Protein AF-A0AAX3NK84-F1 (afdb_monomer)

Sequence (265 aa):
MATKFINLNNLATFLAKLKTLFVAKELKTGSPNTYKVLSDNNLTDELVTKIQNAGDSTFSGAYADLTGKPSIGGKEIASGNQTAASLGLATPADVTTAANDARAGAINDVKNLGYQTAANVNTIVTGKGYQTAAQVDTIVTGKGYQTAANVDAKVNAAKTELQNSLGSAFRAKGSTAFASLPAPASATKGDVWNITDQFTTDDQFVDGSGKTLPAGTNVVAVAVTTGDTTVMKWDALTGMIDLSGYMRKTDLTPASDAEIDALFA

Foldseek 3Di:
DDDPPDDPVVVVVVVVVVVVVDDDFDADVPDPDHGDDPPPPPPPPVVVVVVVVVDDDPPPVDQVPDPDADAAPPQGPDPDDDACVSRVHQHPVNVVVVVVVVVVVVVVVVVVVVDDDPVRVVCVCVVVPPDDPVRVVCVCVVVVPDDPVRVVVVVVVVVVVVVCVVCQAADEPEEDAPVPDDQLQPDDFRYKYQHQAWDFDDCLAPVHTGHTDGHRWMWGWHWDDDPNDTDTGIYTPDDDDPCVVPDDPVRDDDDDPVNVVVVVD

Structure (mmCIF, N/CA/C/O backbone):
data_AF-A0AAX3NK84-F1
#
_entry.id   AF-A0AAX3NK84-F1
#
loop_
_atom_site.group_PDB
_atom_site.id
_atom_site.type_symbol
_atom_site.label_atom_id
_atom_site.label_alt_id
_atom_site.label_comp_id
_atom_site.label_asym_id
_atom_site.label_entity_id
_atom_site.label_seq_id
_atom_site.pdbx_PDB_ins_code
_atom_site.Cartn_x
_atom_site.Cartn_y
_atom_site.Cartn_z
_atom_site.occupancy
_atom_site.B_iso_or_equiv
_atom_site.auth_seq_id
_atom_site.auth_comp_id
_atom_site.auth_asym_id
_atom_site.auth_atom_id
_atom_site.pdbx_PDB_model_num
ATOM 1 N N . MET A 1 1 ? -121.097 5.672 132.372 1.00 46.81 1 MET A N 1
ATOM 2 C CA . MET A 1 1 ? -119.737 5.130 132.156 1.00 46.81 1 MET A CA 1
ATOM 3 C C . MET A 1 1 ? -119.526 4.970 130.661 1.00 46.81 1 MET A C 1
ATOM 5 O O . MET A 1 1 ? -120.277 4.225 130.050 1.00 46.81 1 MET A O 1
ATOM 9 N N . ALA A 1 2 ? -118.584 5.703 130.065 1.00 49.81 2 ALA A N 1
ATOM 10 C CA . ALA A 1 2 ? -118.227 5.542 128.655 1.00 49.81 2 ALA A CA 1
ATOM 11 C C . ALA A 1 2 ? -117.140 4.465 128.529 1.00 49.81 2 ALA A C 1
ATOM 13 O O . ALA A 1 2 ? -116.070 4.594 129.127 1.00 49.81 2 ALA A O 1
ATOM 14 N N . THR A 1 3 ? -117.410 3.406 127.771 1.00 55.53 3 THR A N 1
ATOM 15 C CA . THR A 1 3 ? -116.422 2.379 127.423 1.00 55.53 3 THR A CA 1
ATOM 16 C C . THR A 1 3 ? -115.341 3.033 126.557 1.00 55.53 3 THR A C 1
ATOM 18 O O . THR A 1 3 ? -115.615 3.473 125.443 1.00 55.53 3 THR A O 1
ATOM 21 N N . LYS A 1 4 ? -114.112 3.175 127.069 1.00 60.50 4 LYS A N 1
ATOM 22 C CA . LYS A 1 4 ? -112.997 3.758 126.303 1.00 60.50 4 LYS A CA 1
ATOM 23 C C . LYS A 1 4 ? -112.590 2.798 125.176 1.00 60.50 4 LYS A C 1
ATOM 25 O O . LYS A 1 4 ? -112.066 1.723 125.441 1.00 60.50 4 LYS A O 1
ATOM 30 N N . PHE A 1 5 ? -112.790 3.216 123.925 1.00 60.97 5 PHE A N 1
ATOM 31 C CA . PHE A 1 5 ? -112.463 2.455 122.706 1.00 60.97 5 PHE A CA 1
ATOM 32 C C . PHE A 1 5 ? -110.956 2.250 122.456 1.00 60.97 5 PHE A C 1
ATOM 34 O O . PHE A 1 5 ? -110.571 1.469 121.584 1.00 60.97 5 PHE A O 1
ATOM 41 N N . ILE A 1 6 ? -110.092 2.916 123.228 1.00 69.44 6 ILE A N 1
ATOM 42 C CA . ILE A 1 6 ? -108.638 2.785 123.127 1.00 69.44 6 ILE A CA 1
ATOM 43 C C . ILE A 1 6 ? -108.132 2.030 124.354 1.00 69.44 6 ILE A C 1
ATOM 45 O O . ILE A 1 6 ? -108.040 2.582 125.450 1.00 69.44 6 ILE A O 1
ATOM 49 N N . ASN A 1 7 ? -107.801 0.757 124.146 1.00 78.31 7 ASN A N 1
ATOM 50 C CA . ASN A 1 7 ? -106.995 -0.043 125.058 1.00 78.31 7 ASN A CA 1
ATOM 51 C C . ASN A 1 7 ? -105.666 -0.407 124.369 1.00 78.31 7 ASN A C 1
ATOM 53 O O . ASN A 1 7 ? -105.526 -0.279 123.149 1.00 78.31 7 ASN A O 1
ATOM 57 N N . LEU A 1 8 ? -104.681 -0.839 125.158 1.00 80.12 8 LEU A N 1
ATOM 58 C CA . LEU A 1 8 ? -103.322 -1.103 124.678 1.00 80.12 8 LEU A CA 1
ATOM 59 C C . LEU A 1 8 ? -103.284 -2.159 123.555 1.00 80.12 8 LEU A C 1
ATOM 61 O O . LEU A 1 8 ? -102.523 -2.016 122.598 1.00 80.12 8 LEU A O 1
ATOM 65 N N . ASN A 1 9 ? -104.161 -3.164 123.626 1.00 79.75 9 ASN A N 1
ATOM 66 C CA . ASN A 1 9 ? -104.241 -4.234 122.629 1.00 79.75 9 ASN A CA 1
ATOM 67 C C . ASN A 1 9 ? -104.719 -3.719 121.263 1.00 79.75 9 ASN A C 1
ATOM 69 O O . ASN A 1 9 ? -104.167 -4.092 120.223 1.00 79.75 9 ASN A O 1
ATOM 73 N N . ASN A 1 10 ? -105.700 -2.814 121.252 1.00 81.19 10 ASN A N 1
ATOM 74 C CA . ASN A 1 10 ? -106.217 -2.229 120.016 1.00 81.19 10 ASN A CA 1
ATOM 75 C C . ASN A 1 10 ? -105.166 -1.329 119.342 1.00 81.19 10 ASN A C 1
ATOM 77 O O . ASN A 1 10 ? -105.023 -1.357 118.119 1.00 81.19 10 ASN A O 1
ATOM 81 N N . LEU A 1 11 ? -104.382 -0.584 120.132 1.00 84.56 11 LEU A N 1
ATOM 82 C CA . LEU A 1 11 ? -103.299 0.262 119.619 1.00 84.56 11 LEU A CA 1
ATOM 83 C C . LEU A 1 11 ? -102.146 -0.566 119.030 1.00 84.56 11 LEU A C 1
ATOM 85 O O . LEU A 1 11 ? -101.652 -0.248 117.947 1.00 84.56 11 LEU A O 1
ATOM 89 N N . ALA A 1 12 ? -101.754 -1.657 119.695 1.00 84.94 12 ALA A N 1
ATOM 90 C CA . ALA A 1 12 ? -100.732 -2.572 119.185 1.00 84.94 12 ALA A CA 1
ATOM 91 C C . ALA A 1 12 ? -101.145 -3.195 117.839 1.00 84.94 12 ALA A C 1
ATOM 93 O O . A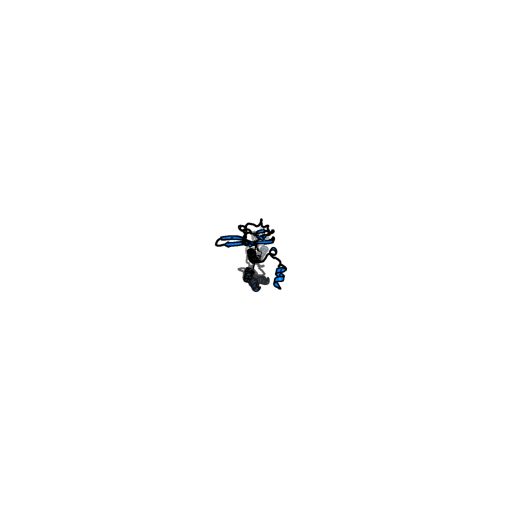LA A 1 12 ? -100.345 -3.262 116.904 1.00 84.94 12 ALA A O 1
ATOM 94 N N . THR A 1 13 ? -102.420 -3.574 117.714 1.00 84.50 13 THR A N 1
ATOM 95 C CA . THR A 1 13 ? -102.974 -4.144 116.477 1.00 84.50 13 THR A CA 1
ATOM 96 C C . THR A 1 13 ? -102.978 -3.128 115.332 1.00 84.50 13 THR A C 1
ATOM 98 O O . THR A 1 13 ? -102.607 -3.464 114.205 1.00 84.50 13 THR A O 1
ATOM 101 N N . PHE A 1 14 ? -103.351 -1.873 115.604 1.00 86.38 14 PHE A N 1
ATOM 102 C CA . PHE A 1 14 ? -103.290 -0.799 114.609 1.00 86.38 14 PHE A CA 1
ATOM 103 C C . PHE A 1 14 ? -101.855 -0.557 114.127 1.00 86.38 14 PHE A C 1
ATOM 105 O O . PHE A 1 14 ? -101.612 -0.496 112.923 1.00 86.38 14 PHE A O 1
ATOM 112 N N . LEU A 1 15 ? -100.890 -0.497 115.050 1.00 86.56 15 LEU A N 1
ATOM 113 C CA . LEU A 1 15 ? -99.487 -0.270 114.711 1.00 86.56 15 LEU A CA 1
ATOM 114 C C . LEU A 1 15 ? -98.894 -1.423 113.884 1.00 86.56 15 LEU A C 1
ATOM 116 O O . LEU A 1 15 ? -98.093 -1.183 112.982 1.00 86.56 15 LEU A O 1
ATOM 120 N N . ALA A 1 16 ? -99.312 -2.665 114.146 1.00 85.31 16 ALA A N 1
ATOM 121 C CA . ALA A 1 16 ? -98.923 -3.821 113.342 1.00 85.31 16 ALA A CA 1
ATOM 122 C C . ALA A 1 16 ? -99.452 -3.722 111.900 1.00 85.31 16 ALA A C 1
ATOM 124 O O . ALA A 1 16 ? -98.676 -3.887 110.961 1.00 85.31 16 ALA A O 1
ATOM 125 N N . LYS A 1 17 ? -100.733 -3.369 111.711 1.00 86.19 17 LYS A N 1
ATOM 126 C CA . LYS A 1 17 ? -101.319 -3.164 110.371 1.00 86.19 17 LYS A CA 1
ATOM 127 C C . LYS A 1 17 ? -100.718 -1.968 109.635 1.00 86.19 17 LYS A C 1
ATOM 129 O O . LYS A 1 17 ? -100.551 -2.011 108.422 1.00 86.19 17 LYS A O 1
ATOM 134 N N . LEU A 1 18 ? -100.368 -0.901 110.351 1.00 85.00 18 LEU A N 1
ATOM 135 C CA . LEU A 1 18 ? -99.706 0.246 109.739 1.00 85.00 18 LEU A CA 1
ATOM 136 C C . LEU A 1 18 ? -98.316 -0.141 109.217 1.00 85.00 18 LEU A C 1
ATOM 138 O O . LEU A 1 18 ? -97.957 0.243 108.110 1.00 85.00 18 LEU A O 1
ATOM 142 N N . LYS A 1 19 ? -97.560 -0.960 109.961 1.00 82.69 19 LYS A N 1
ATOM 143 C CA . LYS A 1 19 ? -96.247 -1.456 109.516 1.00 82.69 19 LYS A CA 1
ATOM 144 C C . LYS A 1 19 ? -96.325 -2.305 108.249 1.00 82.69 19 LYS A C 1
ATOM 146 O O . LYS A 1 19 ? -95.406 -2.230 107.446 1.00 82.69 19 LYS A O 1
ATOM 151 N N . THR A 1 20 ? -97.403 -3.062 108.033 1.00 81.81 20 THR A N 1
ATOM 152 C CA . THR A 1 20 ? -97.555 -3.863 106.804 1.00 81.81 20 THR A CA 1
ATOM 153 C C . THR A 1 20 ? -97.845 -3.023 105.560 1.00 81.81 20 THR A C 1
ATOM 155 O O . THR A 1 20 ? -97.699 -3.527 104.454 1.00 81.81 20 THR A O 1
ATOM 158 N N . LEU A 1 21 ? -98.261 -1.759 105.719 1.00 82.12 21 LEU A N 1
ATOM 159 C CA . LEU A 1 21 ? -98.511 -0.844 104.598 1.00 82.12 21 LEU A CA 1
ATOM 160 C C . LEU A 1 21 ? -97.231 -0.171 104.071 1.00 82.12 21 LEU A C 1
ATOM 162 O O . LEU A 1 21 ? -97.275 0.451 103.013 1.00 82.12 21 LEU A O 1
ATOM 166 N N . PHE A 1 22 ? -96.100 -0.291 104.776 1.00 78.69 22 PHE A N 1
ATOM 167 C CA . PHE A 1 22 ? -94.814 0.259 104.346 1.00 78.69 22 PHE A CA 1
ATOM 168 C C . PHE A 1 22 ? -93.851 -0.864 103.954 1.00 78.69 22 PHE A C 1
ATOM 170 O O . PHE A 1 22 ? -93.630 -1.804 104.715 1.00 78.69 22 PHE A O 1
ATOM 177 N N . VAL A 1 23 ? -93.241 -0.748 102.773 1.00 70.88 23 VAL A N 1
ATOM 178 C CA . VAL A 1 23 ? -92.171 -1.656 102.339 1.00 70.88 23 VAL A CA 1
ATOM 179 C C . VAL A 1 23 ? -90.895 -1.316 103.112 1.00 70.88 23 VAL A C 1
ATOM 181 O O . VAL A 1 23 ? -90.570 -0.141 103.305 1.00 70.88 23 VAL A O 1
ATOM 184 N N . ALA A 1 24 ? -90.174 -2.337 103.578 1.00 70.19 24 ALA A N 1
ATOM 185 C CA . ALA A 1 24 ? -88.890 -2.145 104.243 1.00 70.19 24 ALA A CA 1
ATOM 186 C C . ALA A 1 24 ? -87.899 -1.453 103.291 1.00 70.19 24 ALA A C 1
ATOM 188 O O . ALA A 1 24 ? -87.804 -1.813 102.119 1.00 70.19 24 ALA A O 1
ATOM 189 N N . LYS A 1 25 ? -87.156 -0.454 103.784 1.00 72.25 25 LYS A N 1
ATOM 190 C CA . LYS A 1 25 ? -86.099 0.183 102.989 1.00 72.25 25 LYS A CA 1
ATOM 191 C C . LYS A 1 25 ? -84.988 -0.829 102.717 1.00 72.25 25 LYS A C 1
ATOM 193 O O . LYS A 1 25 ? -84.486 -1.459 103.645 1.00 72.25 25 LYS A O 1
ATOM 198 N N . GLU A 1 26 ? -84.572 -0.937 101.462 1.00 74.12 26 GLU A N 1
ATOM 199 C CA . GLU A 1 26 ? -83.425 -1.757 101.080 1.00 74.12 26 GLU A CA 1
ATOM 200 C C . GLU A 1 26 ? -82.106 -1.020 101.336 1.00 74.12 26 GLU A C 1
ATOM 202 O O . GLU A 1 26 ? -81.992 0.191 101.112 1.00 74.12 26 GLU A O 1
ATOM 207 N N . LEU A 1 27 ? -81.093 -1.757 101.791 1.00 75.12 27 LEU A N 1
ATOM 208 C CA . LEU A 1 27 ? -79.727 -1.254 101.924 1.00 75.12 27 LEU A CA 1
ATOM 209 C C . LEU A 1 27 ? -79.068 -1.091 100.545 1.00 75.12 27 LEU A C 1
ATOM 211 O O . LEU A 1 27 ? -79.371 -1.822 99.600 1.00 75.12 27 LEU A O 1
ATOM 215 N N . LYS A 1 28 ? -78.145 -0.135 100.429 1.00 71.75 28 LYS A N 1
ATOM 216 C CA . LYS A 1 28 ? -77.264 0.021 99.267 1.00 71.75 28 LYS A CA 1
ATOM 217 C C . LYS A 1 28 ? -76.382 -1.223 99.126 1.00 71.75 28 LYS A C 1
ATOM 219 O O . LYS A 1 28 ? -75.845 -1.705 100.122 1.00 71.75 28 LYS A O 1
ATOM 224 N N . THR A 1 29 ? -76.206 -1.726 97.903 1.00 68.81 29 THR A N 1
ATOM 225 C CA . THR A 1 29 ? -75.362 -2.900 97.626 1.00 68.81 29 THR A CA 1
ATOM 226 C C . THR A 1 29 ? -73.956 -2.691 98.204 1.00 68.81 29 THR A C 1
ATOM 228 O O . THR A 1 29 ? -73.311 -1.685 97.914 1.00 68.81 29 THR A O 1
ATOM 231 N N . GLY A 1 30 ? -73.508 -3.612 99.064 1.00 69.62 30 GLY A N 1
ATOM 232 C CA . GLY A 1 30 ? -72.217 -3.534 99.763 1.00 69.62 30 GLY A CA 1
ATOM 233 C C . GLY A 1 30 ? -72.198 -2.686 101.046 1.00 69.62 30 GLY A C 1
ATOM 234 O O . GLY A 1 30 ? -71.149 -2.583 101.675 1.00 69.62 30 GLY A O 1
ATOM 235 N N . SER A 1 31 ? -73.325 -2.097 101.467 1.00 70.88 31 SER A N 1
ATOM 236 C CA . SER A 1 31 ? -73.423 -1.331 102.716 1.00 70.88 31 SER A CA 1
ATOM 237 C C . SER A 1 31 ? -74.228 -2.079 103.786 1.00 70.88 31 SER A C 1
ATOM 239 O O . SER A 1 31 ? -75.339 -2.530 103.511 1.00 70.88 31 SER A O 1
ATOM 241 N N . PRO A 1 32 ? -73.728 -2.159 105.032 1.00 74.31 32 PRO A N 1
ATOM 242 C CA . PRO A 1 32 ? -74.459 -2.766 106.141 1.00 74.31 32 PRO A CA 1
ATOM 243 C C . PRO A 1 32 ? -75.438 -1.801 106.834 1.00 74.31 32 PRO A C 1
ATOM 245 O O . PRO A 1 32 ? -76.204 -2.230 107.692 1.00 74.31 32 PRO A O 1
ATOM 248 N N . ASN A 1 33 ? -75.401 -0.498 106.524 1.00 77.19 33 ASN A N 1
ATOM 249 C CA . ASN A 1 33 ? -76.106 0.522 107.315 1.00 77.19 33 ASN A CA 1
ATOM 250 C C . ASN A 1 33 ? -76.652 1.727 106.527 1.00 77.19 33 ASN A C 1
ATOM 252 O O . ASN A 1 33 ? -77.269 2.605 107.126 1.00 77.19 33 ASN A O 1
ATOM 256 N N . THR A 1 34 ? -76.459 1.792 105.207 1.00 77.62 34 THR A N 1
ATOM 257 C CA . THR A 1 34 ? -76.935 2.910 104.374 1.00 77.62 34 THR A CA 1
ATOM 258 C C . THR A 1 34 ? -78.053 2.445 103.441 1.00 77.62 34 THR A C 1
ATOM 260 O O . THR A 1 34 ? -77.869 1.484 102.701 1.00 77.62 34 THR A O 1
ATOM 263 N N . TYR A 1 35 ? -79.208 3.118 103.460 1.00 76.12 35 TYR A N 1
ATOM 264 C CA . TYR A 1 35 ? -80.361 2.791 102.604 1.00 76.12 35 TYR A CA 1
ATOM 265 C C . TYR A 1 35 ? -80.248 3.409 101.206 1.00 76.12 35 TYR A C 1
ATOM 267 O O . TYR A 1 35 ? -79.699 4.501 101.066 1.00 76.12 35 TYR A O 1
ATOM 275 N N . LYS A 1 36 ? -80.817 2.740 100.194 1.00 72.69 36 LYS A N 1
ATOM 276 C CA . LYS A 1 36 ? -80.923 3.270 98.824 1.00 72.69 36 LYS A CA 1
ATOM 277 C C . LYS A 1 36 ? -81.753 4.564 98.806 1.00 72.69 36 LYS A C 1
ATOM 279 O O . LYS A 1 36 ? -82.808 4.628 99.446 1.00 72.69 36 LYS A O 1
ATOM 284 N N . VAL A 1 37 ? -81.309 5.576 98.061 1.00 71.44 37 VAL A N 1
ATOM 285 C CA . VAL A 1 37 ? -82.091 6.793 97.763 1.00 71.44 37 VAL A CA 1
ATOM 286 C C . VAL A 1 37 ? -82.533 6.817 96.296 1.00 71.44 37 VAL A C 1
ATOM 288 O O . VAL A 1 37 ? -81.929 6.163 95.452 1.00 71.44 37 VAL A O 1
ATOM 291 N N . LEU A 1 38 ? -83.586 7.582 95.971 1.00 63.41 38 LEU A N 1
ATOM 292 C CA . LEU A 1 38 ? -84.181 7.657 94.619 1.00 63.41 38 LEU A CA 1
ATOM 293 C C . LEU A 1 38 ? -83.201 8.107 93.513 1.00 63.41 38 LEU A C 1
ATOM 295 O O . LEU A 1 38 ? -83.506 7.951 92.337 1.00 63.41 38 LEU A O 1
ATOM 299 N N . SER A 1 39 ? -82.046 8.670 93.880 1.00 61.78 39 SER A N 1
ATOM 300 C CA . SER A 1 39 ? -81.006 9.171 92.974 1.00 61.78 39 SER A CA 1
ATOM 301 C C . SER A 1 39 ? -79.759 8.286 92.896 1.00 61.78 39 SER A C 1
ATOM 303 O O . SER A 1 39 ? -78.781 8.684 92.263 1.00 61.78 39 SER A O 1
ATOM 305 N N . ASP A 1 40 ? -79.746 7.118 93.542 1.00 57.88 40 ASP A N 1
ATOM 306 C CA . ASP A 1 40 ? -78.660 6.159 93.358 1.00 57.88 40 ASP A CA 1
ATOM 307 C C . ASP A 1 40 ? -78.822 5.513 91.970 1.00 57.88 40 ASP A C 1
ATOM 309 O O . ASP A 1 40 ? -79.328 4.399 91.849 1.00 57.88 40 ASP A O 1
ATOM 313 N N . ASN A 1 41 ? -78.391 6.216 90.911 1.00 57.09 41 ASN A N 1
ATOM 314 C CA . ASN A 1 41 ? -78.130 5.668 89.571 1.00 57.09 41 ASN A CA 1
ATOM 315 C C . ASN A 1 41 ? -76.946 4.688 89.642 1.00 57.09 41 ASN A C 1
ATOM 317 O O . ASN A 1 41 ? -75.913 4.857 88.993 1.00 57.09 41 ASN A O 1
ATOM 321 N N . ASN A 1 42 ? -77.070 3.681 90.499 1.00 65.62 42 ASN A N 1
ATOM 322 C CA . ASN A 1 42 ? -76.128 2.594 90.573 1.00 65.62 42 ASN A CA 1
ATOM 323 C C . ASN A 1 42 ? -76.329 1.777 89.299 1.00 65.62 42 ASN A C 1
ATOM 325 O O . ASN A 1 42 ? -77.453 1.374 88.991 1.00 65.62 42 ASN A O 1
ATOM 329 N N . LEU A 1 43 ? -75.252 1.572 88.542 1.00 71.25 43 LEU A N 1
ATOM 330 C CA . LEU A 1 43 ? -75.255 0.626 87.433 1.00 71.25 43 LEU A CA 1
ATOM 331 C C . LEU A 1 43 ? -75.888 -0.681 87.932 1.00 71.25 43 LEU A C 1
ATOM 333 O O . LEU A 1 43 ? -75.578 -1.131 89.036 1.00 71.25 43 LEU A O 1
ATOM 337 N N . THR A 1 44 ? -76.807 -1.259 87.154 1.00 73.31 44 THR A N 1
ATOM 338 C CA . THR A 1 44 ? -77.401 -2.561 87.491 1.00 73.31 44 THR A CA 1
ATOM 339 C C . THR A 1 44 ? -76.282 -3.562 87.756 1.00 73.31 44 THR A C 1
ATOM 341 O O . THR A 1 44 ? -75.262 -3.492 87.065 1.00 73.31 44 THR A O 1
ATOM 344 N N . ASP A 1 45 ? -76.487 -4.520 88.657 1.00 73.69 45 ASP A N 1
ATOM 345 C CA . ASP A 1 45 ? -75.466 -5.524 88.988 1.00 73.69 45 ASP A CA 1
ATOM 346 C C . ASP A 1 45 ? -74.885 -6.191 87.726 1.00 73.69 45 ASP A C 1
ATOM 348 O O . ASP A 1 45 ? -73.679 -6.377 87.622 1.00 73.69 45 ASP A O 1
ATOM 352 N N . GLU A 1 46 ? -75.706 -6.411 86.694 1.00 74.69 46 GLU A N 1
ATOM 353 C CA . GLU A 1 46 ? -75.275 -6.971 85.408 1.00 74.69 46 GLU A CA 1
ATOM 354 C C . GLU A 1 46 ? -74.301 -6.067 84.619 1.00 74.69 46 GLU A C 1
ATOM 356 O O . GLU A 1 46 ? -73.363 -6.553 83.988 1.00 74.69 46 GLU A O 1
ATOM 361 N N . LEU A 1 47 ? -74.491 -4.745 84.661 1.00 81.56 47 LEU A N 1
ATOM 362 C CA . LEU A 1 47 ? -73.591 -3.762 84.041 1.00 81.56 47 LEU A CA 1
ATOM 363 C C . LEU A 1 47 ? -72.304 -3.605 84.851 1.00 81.56 47 LEU A C 1
ATOM 365 O O . LEU A 1 47 ? -71.229 -3.511 84.264 1.00 81.56 47 LEU A O 1
ATOM 369 N N . VAL A 1 48 ? -72.403 -3.636 86.184 1.00 80.12 48 VAL A N 1
ATOM 370 C CA . VAL A 1 48 ? -71.232 -3.653 87.072 1.00 80.12 48 VAL A CA 1
ATOM 371 C C . VAL A 1 48 ? -70.391 -4.897 86.800 1.00 80.12 48 VAL A C 1
ATOM 373 O O . VAL A 1 48 ? -69.186 -4.782 86.598 1.00 80.12 48 VAL A O 1
ATOM 376 N N . THR A 1 49 ? -71.023 -6.068 86.691 1.00 80.25 49 THR A N 1
ATOM 377 C CA . THR A 1 49 ? -70.353 -7.321 86.333 1.00 80.25 49 THR A CA 1
ATOM 378 C C . THR A 1 49 ? -69.738 -7.261 84.937 1.00 80.25 49 THR A C 1
ATOM 380 O O . THR A 1 49 ? -68.596 -7.673 84.775 1.00 80.25 49 THR A O 1
ATOM 383 N N . LYS A 1 50 ? -70.428 -6.717 83.925 1.00 82.50 50 LYS A N 1
ATOM 384 C CA . LYS A 1 50 ? -69.858 -6.563 82.571 1.00 82.50 50 LYS A CA 1
ATOM 385 C C . LYS A 1 50 ? -68.631 -5.651 82.559 1.00 82.50 50 LYS A C 1
ATOM 387 O O . LYS A 1 50 ? -67.669 -5.978 81.880 1.00 82.50 50 LYS A O 1
ATOM 392 N N . ILE A 1 51 ? -68.637 -4.557 83.320 1.00 83.12 51 ILE A N 1
ATOM 393 C CA . ILE A 1 51 ? -67.488 -3.643 83.431 1.00 83.12 51 ILE A CA 1
ATOM 394 C C . ILE A 1 51 ? -66.331 -4.303 84.184 1.00 83.12 51 ILE A C 1
ATOM 396 O O . ILE A 1 51 ? -65.195 -4.237 83.730 1.00 83.12 51 ILE A O 1
ATOM 400 N N . GLN A 1 52 ? -66.608 -4.985 85.296 1.00 80.12 52 GLN A N 1
ATOM 401 C CA . GLN A 1 52 ? -65.586 -5.710 86.058 1.00 80.12 52 GLN A CA 1
ATOM 402 C C . GLN A 1 52 ? -64.982 -6.872 85.253 1.00 80.12 52 GLN A C 1
ATOM 404 O O . GLN A 1 52 ? -63.780 -7.106 85.324 1.00 80.12 52 GLN A O 1
ATOM 409 N N . ASN A 1 53 ? -65.796 -7.562 84.448 1.00 79.81 53 ASN A N 1
ATOM 410 C CA . ASN A 1 53 ? -65.356 -8.667 83.596 1.00 79.81 53 ASN A CA 1
ATOM 411 C C . ASN A 1 53 ? -64.715 -8.210 82.281 1.00 79.81 53 ASN A C 1
ATOM 413 O O . ASN A 1 53 ? -64.021 -9.006 81.655 1.00 79.81 53 ASN A O 1
ATOM 417 N N . ALA A 1 54 ? -64.948 -6.968 81.842 1.00 78.75 54 ALA A N 1
ATOM 418 C CA . ALA A 1 54 ? -64.297 -6.422 80.652 1.00 78.75 54 ALA A CA 1
ATOM 419 C C . ALA A 1 54 ? -62.771 -6.326 80.830 1.00 78.75 54 ALA A C 1
ATOM 421 O O . ALA A 1 54 ? -62.051 -6.367 79.835 1.00 78.75 54 ALA A O 1
ATOM 422 N N . GLY A 1 55 ? -62.296 -6.267 82.082 1.00 71.56 55 GLY A N 1
ATOM 423 C CA . GLY A 1 55 ? -60.878 -6.188 82.424 1.00 71.56 55 GLY A CA 1
ATOM 424 C C . GLY A 1 55 ? -60.224 -4.876 81.983 1.00 71.56 55 GLY A C 1
ATOM 425 O O . GLY A 1 55 ? -60.834 -4.038 81.316 1.00 71.56 55 GLY A O 1
ATOM 426 N N . ASP A 1 56 ? -58.959 -4.697 82.357 1.00 72.69 56 ASP A N 1
ATOM 427 C CA . ASP A 1 56 ? -58.131 -3.619 81.817 1.00 72.69 56 ASP A CA 1
ATOM 428 C C . ASP A 1 56 ? -57.677 -3.999 80.398 1.00 72.69 56 ASP A C 1
ATOM 430 O O . ASP A 1 56 ? -57.307 -5.148 80.144 1.00 72.69 56 ASP A O 1
ATOM 434 N N . SER A 1 57 ? -57.673 -3.045 79.458 1.00 72.50 57 SER A N 1
ATOM 435 C CA . SER A 1 57 ? -57.054 -3.274 78.146 1.00 72.50 57 SER A CA 1
ATOM 436 C C . SER A 1 57 ? -55.572 -3.576 78.351 1.00 72.50 57 SER A C 1
ATOM 438 O O . SER A 1 57 ? -54.793 -2.688 78.691 1.00 72.50 57 SER A O 1
ATOM 440 N N . THR A 1 58 ? -55.167 -4.821 78.108 1.00 70.12 58 THR A N 1
ATOM 441 C CA . THR A 1 58 ? -53.768 -5.250 78.239 1.00 70.12 58 THR A CA 1
ATOM 442 C C . THR A 1 58 ? -52.886 -4.754 77.095 1.00 70.12 58 THR A C 1
ATOM 444 O O . THR A 1 58 ? -51.685 -4.996 77.107 1.00 70.12 58 THR A O 1
ATOM 447 N N . PHE A 1 59 ? -53.460 -4.088 76.088 1.00 80.06 59 PHE A N 1
ATOM 448 C CA . PHE A 1 59 ? -52.699 -3.501 74.995 1.00 80.06 59 PHE A CA 1
ATOM 449 C C . PHE A 1 59 ? -52.154 -2.133 75.416 1.00 80.06 59 PHE A C 1
ATOM 451 O O . PHE A 1 59 ? -52.837 -1.113 75.330 1.00 80.06 59 PHE A O 1
ATOM 458 N N . SER A 1 60 ? -50.908 -2.131 75.878 1.00 83.94 60 SER A N 1
ATOM 459 C CA . SER A 1 60 ? -50.125 -0.947 76.241 1.00 83.94 60 SER A CA 1
ATOM 460 C C . SER A 1 60 ? -49.526 -0.226 75.024 1.00 83.94 60 SER A C 1
ATOM 462 O O . SER A 1 60 ? -48.945 0.849 75.159 1.00 83.94 60 SER A O 1
ATOM 464 N N . GLY A 1 61 ? -49.647 -0.822 73.832 1.00 83.00 61 GLY A N 1
ATOM 465 C CA . GLY A 1 61 ? -48.973 -0.369 72.614 1.00 83.00 61 GLY A CA 1
ATOM 466 C C . GLY A 1 61 ? -47.503 -0.796 72.540 1.00 83.00 61 GLY A C 1
ATOM 467 O O . GLY A 1 61 ? -46.818 -0.463 71.572 1.00 83.00 61 GLY A O 1
ATOM 468 N N . ALA A 1 62 ? -47.008 -1.541 73.533 1.00 84.88 62 ALA A N 1
ATOM 469 C CA . ALA A 1 62 ? -45.675 -2.117 73.501 1.00 84.88 62 ALA A CA 1
ATOM 470 C C . ALA A 1 62 ? -45.600 -3.273 72.496 1.00 84.88 62 ALA A C 1
ATOM 472 O O . ALA A 1 62 ? -46.549 -4.029 72.296 1.00 84.88 62 ALA A O 1
ATOM 473 N N . TYR A 1 63 ? -44.416 -3.466 71.912 1.00 85.44 63 TYR A N 1
ATOM 474 C CA . TYR A 1 63 ? -44.144 -4.568 70.984 1.00 85.44 63 TYR A CA 1
ATOM 475 C C . TYR A 1 63 ? -44.493 -5.955 71.566 1.00 85.44 63 TYR A C 1
ATOM 477 O O . TYR A 1 63 ? -44.918 -6.848 70.835 1.00 85.44 63 TYR A O 1
ATOM 485 N N . ALA A 1 64 ? -44.343 -6.128 72.884 1.00 85.06 64 ALA A N 1
ATOM 486 C CA . ALA A 1 64 ? -44.648 -7.371 73.590 1.00 85.06 64 ALA A CA 1
ATOM 487 C C . ALA A 1 64 ? -46.132 -7.774 73.520 1.00 85.06 64 ALA A C 1
ATOM 489 O O . ALA A 1 64 ? -46.430 -8.964 73.613 1.00 85.06 64 ALA A O 1
ATOM 490 N N . ASP A 1 65 ? -47.036 -6.817 73.299 1.00 85.75 65 ASP A N 1
ATOM 491 C CA . ASP A 1 65 ? -48.482 -7.053 73.292 1.00 85.75 65 ASP A CA 1
ATOM 492 C C . ASP A 1 65 ? -48.986 -7.577 71.935 1.00 85.75 65 ASP A C 1
ATOM 494 O O . ASP A 1 65 ? -50.147 -7.967 71.798 1.00 85.75 65 ASP A O 1
ATOM 498 N N . LEU A 1 66 ? -48.128 -7.590 70.907 1.00 86.75 66 LEU A N 1
ATOM 499 C CA . LEU A 1 66 ? -48.474 -8.075 69.573 1.00 86.75 66 LEU A CA 1
ATOM 500 C C . LEU A 1 66 ? -48.501 -9.611 69.543 1.00 86.75 66 LEU A C 1
ATOM 502 O O . LEU A 1 66 ? -47.480 -10.276 69.727 1.00 86.75 66 LEU A O 1
ATOM 506 N N . THR A 1 67 ? -49.667 -10.178 69.228 1.00 84.81 67 THR A N 1
ATOM 507 C CA . THR A 1 67 ? -49.863 -11.629 69.036 1.00 84.81 67 THR A CA 1
ATOM 508 C C . THR A 1 67 ? -49.370 -12.126 67.672 1.00 84.81 67 THR A C 1
ATOM 510 O O . THR A 1 67 ? -49.052 -13.303 67.524 1.00 84.81 67 THR A O 1
ATOM 513 N N . GLY A 1 68 ? -49.261 -11.228 66.686 1.00 86.75 68 GLY A N 1
ATOM 514 C CA . GLY A 1 68 ? -48.724 -11.485 65.348 1.00 86.75 68 GLY A CA 1
ATOM 515 C C . GLY A 1 68 ? -47.557 -10.554 65.050 1.00 86.75 68 GLY A C 1
ATOM 516 O O . GLY A 1 68 ? -47.731 -9.505 64.432 1.00 86.75 68 GLY A O 1
ATOM 517 N N . LYS A 1 69 ? -46.369 -10.911 65.535 1.00 89.00 69 LYS A N 1
ATOM 518 C CA . LYS A 1 69 ? -45.199 -10.041 65.435 1.00 89.00 69 LYS A CA 1
ATOM 519 C C . LYS A 1 69 ? -44.678 -9.959 63.992 1.00 89.00 69 LYS A C 1
ATOM 521 O O . LYS A 1 69 ? -44.623 -10.983 63.305 1.00 89.00 69 LYS A O 1
ATOM 526 N N . PRO A 1 70 ? -44.299 -8.762 63.511 1.00 89.06 70 PRO A N 1
ATOM 527 C CA . PRO A 1 70 ? -43.791 -8.589 62.158 1.00 89.06 70 PRO A CA 1
ATOM 528 C C . PRO A 1 70 ? -42.475 -9.354 61.972 1.00 89.06 70 PRO A C 1
ATOM 530 O O . PRO A 1 70 ? -41.658 -9.453 62.887 1.00 89.06 70 PRO A O 1
ATOM 533 N N . SER A 1 71 ? -42.266 -9.912 60.781 1.00 90.88 71 SER A N 1
ATOM 534 C CA . SER A 1 71 ? -41.073 -10.698 60.464 1.00 90.88 71 SER A CA 1
ATOM 535 C C . SER A 1 71 ? -40.615 -10.488 59.024 1.00 90.88 71 SER A C 1
ATOM 537 O O . SER A 1 71 ? -41.407 -10.143 58.147 1.00 90.88 71 SER A O 1
ATOM 539 N N . ILE A 1 72 ? -39.324 -10.713 58.784 1.00 90.81 72 ILE A N 1
ATOM 540 C CA . ILE A 1 72 ? -38.705 -10.743 57.455 1.00 90.81 72 ILE A CA 1
ATOM 541 C C . ILE A 1 72 ? -38.091 -12.127 57.280 1.00 90.81 72 ILE A C 1
ATOM 543 O O . ILE A 1 72 ? -37.313 -12.568 58.120 1.00 90.81 72 ILE A O 1
ATOM 547 N N . GLY A 1 73 ? -38.481 -12.855 56.230 1.00 82.44 73 GLY A N 1
ATOM 548 C CA . GLY A 1 73 ? -37.945 -14.198 55.971 1.00 82.44 73 GLY A CA 1
ATOM 549 C C . GLY A 1 73 ? -38.147 -15.187 57.131 1.00 82.44 73 GLY A C 1
ATOM 550 O O . GLY A 1 73 ? -37.295 -16.039 57.368 1.00 82.44 73 GLY A O 1
ATOM 551 N N . GLY A 1 74 ? -39.231 -15.042 57.904 1.00 86.94 74 GLY A N 1
ATOM 552 C CA . GLY A 1 74 ? -39.495 -15.861 59.095 1.00 86.94 74 GLY A CA 1
ATOM 553 C C . GLY A 1 74 ? -38.659 -15.492 60.329 1.00 86.94 74 GLY A C 1
ATOM 554 O O . GLY A 1 74 ? -38.727 -16.192 61.338 1.00 86.94 74 GLY A O 1
ATOM 555 N N . LYS A 1 75 ? -37.878 -14.404 60.278 1.00 90.44 75 LYS A N 1
ATOM 556 C CA . LYS A 1 75 ? -37.164 -13.828 61.424 1.00 90.44 75 LYS A CA 1
ATOM 557 C C . LYS A 1 75 ? -37.967 -12.670 62.000 1.00 90.44 75 LYS A C 1
ATOM 559 O O . LYS A 1 75 ? -38.234 -11.688 61.311 1.00 90.44 75 LYS A O 1
ATOM 564 N N . GLU A 1 76 ? -38.380 -12.814 63.251 1.00 90.56 76 GLU A N 1
ATOM 565 C CA . GLU A 1 76 ? -39.140 -11.803 63.983 1.00 90.56 76 GLU A CA 1
ATOM 566 C C . GLU A 1 76 ? -38.338 -10.492 64.127 1.00 90.56 76 GLU A C 1
ATOM 568 O O . GLU A 1 76 ? -37.157 -10.513 64.477 1.00 90.56 76 GLU A O 1
ATOM 573 N N . ILE A 1 77 ? -38.980 -9.346 63.878 1.00 90.81 77 ILE A N 1
ATOM 574 C CA . ILE A 1 77 ? -38.378 -8.016 64.044 1.00 90.81 77 ILE A CA 1
ATOM 575 C C . ILE A 1 77 ? -38.494 -7.601 65.513 1.00 90.81 77 ILE A C 1
ATOM 577 O O . ILE A 1 77 ? -39.413 -6.885 65.902 1.00 90.81 77 ILE A O 1
ATOM 581 N N . ALA A 1 78 ? -37.557 -8.061 66.339 1.00 85.50 78 ALA A N 1
ATOM 582 C CA . ALA A 1 78 ? -37.526 -7.715 67.756 1.00 85.50 78 ALA A CA 1
ATOM 583 C C . ALA A 1 78 ? -37.242 -6.219 67.997 1.00 85.50 78 ALA A C 1
ATOM 585 O O . ALA A 1 78 ? -36.606 -5.539 67.187 1.00 85.50 78 ALA A O 1
ATOM 586 N N . SER A 1 79 ? -37.664 -5.717 69.160 1.00 82.00 79 SER A N 1
ATOM 587 C CA . SER A 1 79 ? -37.358 -4.357 69.615 1.00 82.00 79 SER A CA 1
ATOM 588 C C . SER A 1 79 ? -35.847 -4.103 69.716 1.00 82.00 79 SER A C 1
ATOM 590 O O . SER A 1 79 ? -35.104 -4.967 70.183 1.00 82.00 79 SER A O 1
ATOM 592 N N . GLY A 1 80 ? -35.407 -2.892 69.362 1.00 84.94 80 GLY A N 1
ATOM 593 C CA . GLY A 1 80 ? -33.999 -2.476 69.402 1.00 84.94 80 GLY A CA 1
ATOM 594 C C . GLY A 1 80 ? -33.296 -2.566 68.043 1.00 84.94 80 GLY A C 1
ATOM 595 O O . GLY A 1 80 ? -33.930 -2.769 67.009 1.00 84.94 80 GLY A O 1
ATOM 596 N N . ASN A 1 81 ? -31.971 -2.389 68.035 1.00 89.69 81 ASN A N 1
ATOM 597 C CA . ASN A 1 81 ? -31.188 -2.429 66.800 1.00 89.69 81 ASN A CA 1
ATOM 598 C C . ASN A 1 81 ? -31.042 -3.870 66.299 1.00 89.69 81 ASN A C 1
ATOM 600 O O . ASN A 1 81 ? -30.485 -4.724 66.986 1.00 89.69 81 ASN A O 1
ATOM 604 N N . GLN A 1 82 ? -31.493 -4.112 65.071 1.00 91.75 82 GLN A N 1
ATOM 605 C CA . GLN A 1 82 ? -31.307 -5.372 64.356 1.00 91.75 82 GLN A CA 1
ATOM 606 C C . GLN A 1 82 ? -30.203 -5.233 63.304 1.00 91.75 82 GLN A C 1
ATOM 608 O O . GLN A 1 82 ? -29.892 -4.132 62.848 1.00 91.75 82 GLN A O 1
ATOM 613 N N . THR A 1 83 ? -29.614 -6.357 62.904 1.00 92.88 83 THR A N 1
ATOM 614 C CA . THR A 1 83 ? -28.639 -6.404 61.808 1.00 92.88 83 THR A CA 1
ATOM 615 C C . THR A 1 83 ? -29.232 -7.153 60.620 1.00 92.88 83 THR A C 1
ATOM 617 O O . THR A 1 83 ? -30.180 -7.922 60.767 1.00 92.88 83 THR A O 1
ATOM 620 N N . ALA A 1 84 ? -28.652 -6.973 59.431 1.00 92.31 84 ALA A N 1
ATOM 621 C CA . ALA A 1 84 ? -29.034 -7.772 58.266 1.00 92.31 84 ALA A CA 1
ATOM 622 C C . ALA A 1 84 ? -28.927 -9.280 58.566 1.00 92.31 84 ALA A C 1
ATOM 624 O O . ALA A 1 84 ? -29.858 -10.029 58.286 1.00 92.31 84 ALA A O 1
ATOM 625 N N . ALA A 1 85 ? -27.855 -9.696 59.252 1.00 91.38 85 ALA A N 1
ATOM 626 C CA . ALA A 1 85 ? -27.639 -11.086 59.643 1.00 91.38 85 ALA A CA 1
ATOM 627 C C . ALA A 1 85 ? -28.728 -11.619 60.591 1.00 91.38 85 ALA A C 1
ATOM 629 O O . ALA A 1 85 ? -29.217 -12.730 60.387 1.00 91.38 85 ALA A O 1
ATOM 630 N N . SER A 1 86 ? -29.147 -10.841 61.603 1.00 90.56 86 SER A N 1
ATOM 631 C CA . SER A 1 86 ? -30.192 -11.289 62.544 1.00 90.56 86 SER A CA 1
ATOM 632 C C . SER A 1 86 ? -31.555 -11.466 61.868 1.00 90.56 86 SER A C 1
ATOM 634 O O . SER A 1 86 ? -32.345 -12.310 62.289 1.00 90.56 86 SER A O 1
ATOM 636 N N . LEU A 1 87 ? -31.791 -10.736 60.777 1.00 92.94 87 LEU A N 1
ATOM 637 C CA . LEU A 1 87 ? -33.005 -10.807 59.965 1.00 92.94 87 LEU A CA 1
ATOM 638 C C . LEU A 1 87 ? -32.886 -11.760 58.762 1.00 92.94 87 LEU A C 1
ATOM 640 O O . LEU A 1 87 ? -33.815 -11.844 57.963 1.00 92.94 87 LEU A O 1
ATOM 644 N N . GLY A 1 88 ? -31.769 -12.483 58.615 1.00 90.75 88 GLY A N 1
ATOM 645 C CA . GLY A 1 88 ? -31.548 -13.396 57.486 1.00 90.75 88 GLY A CA 1
ATOM 646 C C . GLY A 1 88 ? -31.424 -12.694 56.128 1.00 90.75 88 GLY A C 1
ATOM 647 O O . GLY A 1 88 ? -31.638 -13.316 55.091 1.00 90.75 88 GLY A O 1
ATOM 648 N N . LEU A 1 89 ? -31.109 -11.401 56.131 1.00 92.88 89 LEU A N 1
ATOM 649 C CA . LEU A 1 89 ? -30.833 -10.611 54.939 1.00 92.88 89 LEU A CA 1
ATOM 650 C C . LEU A 1 89 ? -29.350 -10.701 54.578 1.00 92.88 89 LEU A C 1
ATOM 652 O O . LEU A 1 89 ? -28.498 -10.878 55.451 1.00 92.88 89 LEU A O 1
ATOM 656 N N . ALA A 1 90 ? -29.045 -10.518 53.291 1.00 95.06 90 ALA A N 1
ATOM 657 C CA . ALA A 1 90 ? -27.668 -10.450 52.819 1.00 95.06 90 ALA A CA 1
ATOM 658 C C . ALA A 1 90 ? -26.912 -9.340 53.560 1.00 95.06 90 ALA A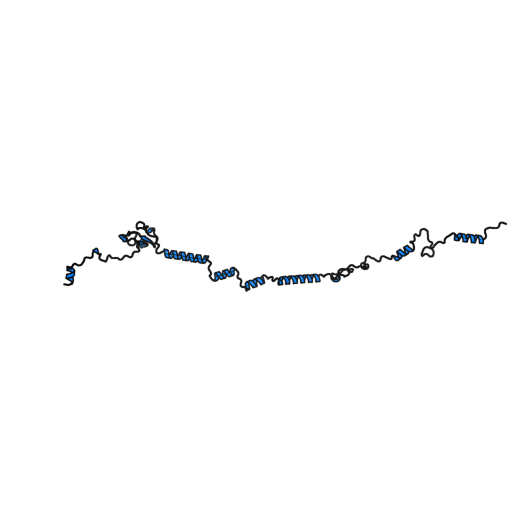 C 1
ATOM 660 O O . ALA A 1 90 ? -27.309 -8.171 53.569 1.00 95.06 90 ALA A O 1
ATOM 661 N N . THR A 1 91 ? -25.815 -9.720 54.198 1.00 95.69 91 THR A N 1
ATOM 662 C CA . THR A 1 91 ? -24.917 -8.789 54.865 1.00 95.69 91 THR A CA 1
ATOM 663 C C . THR A 1 91 ? -24.061 -8.045 53.837 1.00 95.69 91 THR A C 1
ATOM 665 O O . THR A 1 91 ? -23.907 -8.498 52.699 1.00 95.69 91 THR A O 1
ATOM 668 N N . PRO A 1 92 ? -23.420 -6.926 54.218 1.00 96.44 92 PRO A N 1
ATOM 669 C CA . PRO A 1 92 ? -22.433 -6.276 53.356 1.00 96.44 92 PRO A CA 1
ATOM 670 C C . PRO A 1 92 ? -21.318 -7.224 52.881 1.00 96.44 92 PRO A C 1
ATOM 672 O O . PRO A 1 92 ? -20.818 -7.079 51.765 1.00 96.44 92 PRO A O 1
ATOM 675 N N . ALA A 1 93 ? -20.951 -8.217 53.702 1.00 96.94 93 ALA A N 1
ATOM 676 C CA . ALA A 1 93 ? -19.971 -9.235 53.339 1.00 96.94 93 ALA A CA 1
ATOM 677 C C . ALA A 1 93 ? -20.509 -10.184 52.257 1.00 96.94 93 ALA A C 1
ATOM 679 O O . ALA A 1 93 ? -19.809 -10.433 51.278 1.00 96.94 93 ALA A O 1
ATOM 680 N N . ASP A 1 94 ? -21.758 -10.644 52.376 1.00 96.88 94 ASP A N 1
ATOM 681 C CA . ASP A 1 94 ? -22.395 -11.509 51.370 1.00 96.88 94 ASP A CA 1
ATOM 682 C C . ASP A 1 94 ? -22.484 -10.807 50.012 1.00 96.88 94 ASP A C 1
ATOM 684 O O . ASP A 1 94 ? -22.123 -11.375 48.982 1.00 96.88 94 ASP A O 1
ATOM 688 N N . VAL A 1 95 ? -22.893 -9.534 50.019 1.00 97.25 95 VAL A N 1
ATOM 689 C CA . VAL A 1 95 ? -22.971 -8.709 48.804 1.00 97.25 95 VAL A CA 1
ATOM 690 C C . VAL A 1 95 ? -21.586 -8.524 48.178 1.00 97.25 95 VAL A C 1
ATOM 692 O O . VAL A 1 95 ? -21.441 -8.622 46.960 1.00 97.25 95 VAL A O 1
ATOM 695 N N . THR A 1 96 ? -20.552 -8.302 48.995 1.00 98.19 96 THR A N 1
ATOM 696 C CA . THR A 1 96 ? -19.167 -8.162 48.515 1.00 98.19 96 THR A CA 1
ATOM 697 C C . THR A 1 96 ? -18.654 -9.456 47.883 1.00 98.19 96 THR A C 1
ATOM 699 O O . THR A 1 96 ? -18.031 -9.418 46.821 1.00 98.19 96 THR A O 1
ATOM 702 N N . THR A 1 97 ? -18.932 -10.601 48.506 1.00 98.31 97 THR A N 1
ATOM 703 C CA . THR A 1 97 ? -18.569 -11.922 47.977 1.00 98.31 97 THR A CA 1
ATOM 704 C C . THR A 1 97 ? -19.259 -12.179 46.641 1.00 98.31 97 THR A C 1
ATOM 706 O O . THR A 1 97 ? -18.576 -12.415 45.648 1.00 98.31 97 THR A O 1
ATOM 709 N N . ALA A 1 98 ? -20.581 -12.002 46.569 1.00 97.88 98 ALA A N 1
ATOM 710 C CA . ALA A 1 98 ? -21.340 -12.187 45.333 1.00 97.88 98 ALA A CA 1
ATOM 711 C C . ALA A 1 98 ? -20.844 -11.275 44.194 1.00 97.88 98 ALA A C 1
ATOM 713 O O . ALA A 1 98 ? -20.728 -11.709 43.047 1.00 97.88 98 ALA A O 1
ATOM 714 N N . ALA A 1 99 ? -20.495 -10.021 44.501 1.00 98.12 99 ALA A N 1
ATOM 715 C CA . ALA A 1 99 ? -19.924 -9.097 43.523 1.00 98.12 99 ALA A CA 1
ATOM 716 C C . ALA A 1 99 ? -18.540 -9.550 43.022 1.00 98.12 99 ALA A C 1
ATOM 718 O O . ALA A 1 99 ? -18.232 -9.433 41.833 1.00 98.12 99 ALA A O 1
ATOM 719 N N . ASN A 1 100 ? -17.699 -10.082 43.913 1.00 98.19 100 ASN A N 1
ATOM 720 C CA . ASN A 1 100 ? -16.389 -10.614 43.546 1.00 98.19 100 ASN A CA 1
ATOM 721 C C . ASN A 1 100 ? -16.498 -11.867 42.675 1.00 98.19 100 ASN A C 1
ATOM 723 O O . ASN A 1 100 ? -15.771 -11.962 41.686 1.00 98.19 100 ASN A O 1
ATOM 727 N N . ASP A 1 101 ? -17.426 -12.765 42.994 1.00 98.00 101 ASP A N 1
ATOM 728 C CA . ASP A 1 101 ? -17.675 -13.983 42.223 1.00 98.00 101 ASP A CA 1
ATOM 729 C C . ASP A 1 101 ? -18.189 -13.653 40.819 1.00 98.00 101 ASP A C 1
ATOM 731 O O . ASP A 1 101 ? -17.666 -14.167 39.830 1.00 98.00 101 ASP A O 1
ATOM 735 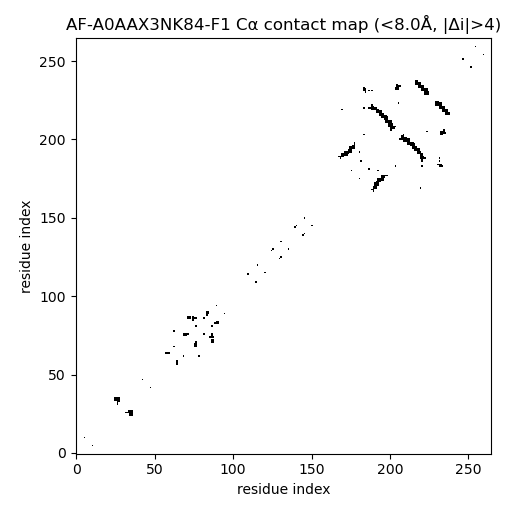N N . ALA A 1 102 ? -19.137 -12.715 40.705 1.00 98.00 102 ALA A N 1
ATOM 736 C CA . ALA A 1 102 ? -19.628 -12.235 39.414 1.00 98.00 102 ALA A CA 1
ATOM 737 C C . ALA A 1 102 ? -18.500 -11.622 38.564 1.00 98.00 102 ALA A C 1
ATOM 739 O O . ALA A 1 102 ? -18.378 -11.908 37.371 1.00 98.00 102 ALA A O 1
ATOM 740 N N . ARG A 1 103 ? -17.624 -10.818 39.181 1.00 97.56 103 ARG A N 1
ATOM 741 C CA . ARG A 1 103 ? -16.448 -10.240 38.515 1.00 97.56 103 ARG A CA 1
ATOM 742 C C . ARG A 1 103 ? -15.462 -11.315 38.055 1.00 97.56 103 ARG A C 1
ATOM 744 O O . ARG A 1 103 ? -14.943 -11.224 36.944 1.00 97.56 103 ARG A O 1
ATOM 751 N N . ALA A 1 104 ? -15.188 -12.315 38.888 1.00 96.88 104 ALA A N 1
ATOM 752 C CA . ALA A 1 104 ? -14.297 -13.417 38.538 1.00 96.88 104 ALA A CA 1
ATOM 753 C C . ALA A 1 104 ? -14.867 -14.264 37.387 1.00 96.88 104 ALA A C 1
ATOM 755 O O . ALA A 1 104 ? -14.134 -14.586 36.450 1.00 96.88 104 ALA A O 1
ATOM 756 N N . GLY A 1 105 ? -16.174 -14.548 37.416 1.00 96.38 105 GLY A N 1
ATOM 757 C CA . GLY A 1 105 ? -16.898 -15.212 36.331 1.00 96.38 105 GLY A CA 1
ATOM 758 C C . GLY A 1 105 ? -16.772 -14.454 35.010 1.00 96.38 105 GLY A C 1
ATOM 759 O O . GLY A 1 105 ? -16.313 -15.023 34.024 1.00 96.38 105 GLY A O 1
ATOM 760 N N . ALA A 1 106 ? -17.031 -13.143 35.018 1.00 94.62 106 ALA A N 1
ATOM 761 C CA . ALA A 1 106 ? -16.895 -12.301 33.828 1.00 94.62 106 ALA A CA 1
ATOM 762 C C . ALA A 1 106 ? -15.467 -12.310 33.246 1.00 94.62 106 ALA A C 1
ATOM 764 O O . ALA A 1 106 ? -15.284 -12.361 32.030 1.00 94.62 106 ALA A O 1
ATOM 765 N N . ILE A 1 107 ? -14.435 -12.298 34.098 1.00 91.44 107 ILE A N 1
ATOM 766 C CA . ILE A 1 107 ? -13.036 -12.405 33.651 1.00 91.44 107 ILE A CA 1
ATOM 767 C C . ILE A 1 107 ? -12.774 -13.763 32.983 1.00 91.44 107 ILE A C 1
ATOM 769 O O . ILE A 1 107 ? -12.067 -13.822 31.974 1.00 91.44 107 ILE A O 1
ATOM 773 N N . ASN A 1 108 ? -13.314 -14.851 33.534 1.00 91.44 108 ASN A N 1
ATOM 774 C CA . ASN A 1 108 ? -13.173 -16.181 32.946 1.00 91.44 108 ASN A CA 1
ATOM 775 C C . ASN A 1 108 ? -13.900 -16.295 31.603 1.00 91.44 108 ASN A C 1
ATOM 777 O O . ASN A 1 108 ? -13.320 -16.827 30.658 1.00 91.44 108 ASN A O 1
ATOM 781 N N . ASP A 1 109 ? -15.103 -15.737 31.483 1.00 92.25 109 ASP A N 1
ATOM 782 C CA . ASP A 1 109 ? -15.849 -15.720 30.223 1.00 92.25 109 ASP A CA 1
ATOM 783 C C . ASP A 1 109 ? -15.069 -14.988 29.124 1.00 92.25 109 ASP A C 1
ATOM 785 O O . ASP A 1 109 ? -14.905 -15.512 28.023 1.00 92.25 109 ASP A O 1
ATOM 789 N N . VAL A 1 110 ? -14.481 -13.825 29.435 1.00 88.62 110 VAL A N 1
ATOM 790 C CA . VAL A 1 110 ? -13.622 -13.083 28.493 1.00 88.62 110 VAL A CA 1
ATOM 791 C C . VAL A 1 110 ? -12.413 -13.913 28.048 1.00 88.62 110 VAL A C 1
ATOM 793 O O . VAL A 1 110 ? -12.061 -13.897 26.868 1.00 88.62 110 VAL A O 1
ATOM 796 N N . LYS A 1 111 ? -11.785 -14.669 28.957 1.00 86.06 111 LYS A N 1
ATOM 797 C CA . LYS A 1 111 ? -10.674 -15.571 28.605 1.00 86.06 111 LYS A CA 1
ATOM 798 C C . LYS A 1 111 ? -11.135 -16.717 27.701 1.00 86.06 111 LYS A C 1
ATOM 800 O O . LYS A 1 111 ? -10.445 -17.035 26.736 1.00 86.06 111 LYS A O 1
ATOM 805 N N . ASN A 1 112 ? -12.298 -17.304 27.982 1.00 88.50 112 ASN A N 1
ATOM 806 C CA . ASN A 1 112 ? -12.862 -18.413 27.206 1.00 88.50 112 ASN A CA 1
ATOM 807 C C . ASN A 1 112 ? -13.281 -17.995 25.791 1.00 88.50 112 ASN A C 1
ATOM 809 O O . ASN A 1 112 ? -13.179 -18.794 24.864 1.00 88.50 112 ASN A O 1
ATOM 813 N N . LEU A 1 113 ? -13.692 -16.737 25.601 1.00 89.81 113 LEU A N 1
ATOM 814 C CA . LEU A 1 113 ? -14.006 -16.172 24.283 1.00 89.81 113 LEU A CA 1
ATOM 815 C C . LEU A 1 113 ? -12.772 -16.014 23.373 1.00 89.81 113 LEU A C 1
ATOM 817 O O . LEU A 1 113 ? -12.918 -15.687 22.198 1.00 89.81 113 LEU A O 1
ATOM 821 N N . GLY A 1 114 ? -11.558 -16.255 23.883 1.00 84.44 114 GLY A N 1
ATOM 822 C CA . GLY A 1 114 ? -10.338 -16.274 23.073 1.00 84.44 114 GLY A CA 1
ATOM 823 C C . GLY A 1 114 ? -9.829 -14.892 22.662 1.00 84.44 114 GLY A C 1
ATOM 824 O O . GLY A 1 114 ? -9.010 -14.795 21.745 1.00 84.44 114 GLY A O 1
ATOM 825 N N . TYR A 1 115 ? -10.282 -13.825 23.331 1.00 83.81 115 TYR A N 1
ATOM 826 C CA . TYR A 1 115 ? -9.753 -12.481 23.118 1.00 83.81 115 TYR A CA 1
ATOM 827 C C . TYR A 1 115 ? -8.245 -12.457 23.367 1.00 83.81 115 TYR A C 1
ATOM 829 O O . TYR A 1 115 ? -7.759 -12.821 24.439 1.00 83.81 115 TYR A O 1
ATOM 837 N N . GLN A 1 116 ? -7.495 -12.005 22.367 1.00 86.69 116 GLN A N 1
ATOM 838 C CA . GLN A 1 116 ? -6.054 -11.841 22.485 1.00 86.69 116 GLN A CA 1
ATOM 839 C C . GLN A 1 116 ? -5.726 -10.440 22.985 1.00 86.69 116 GLN A C 1
ATOM 841 O O . GLN A 1 116 ? -6.295 -9.445 22.537 1.00 86.69 116 GLN A O 1
ATOM 846 N N . THR A 1 117 ? -4.753 -10.351 23.887 1.00 88.38 117 THR A N 1
ATOM 847 C CA . THR A 1 117 ? -4.158 -9.055 24.223 1.00 88.38 117 THR A CA 1
ATOM 848 C C . THR A 1 117 ? -3.299 -8.558 23.060 1.00 88.38 117 THR A C 1
ATOM 850 O O . THR A 1 117 ? -2.794 -9.354 22.264 1.00 88.38 117 THR A O 1
ATOM 853 N N . ALA A 1 118 ? -3.047 -7.248 22.997 1.00 91.56 118 ALA A N 1
ATOM 854 C CA . ALA A 1 118 ? -2.110 -6.678 22.026 1.00 91.56 118 ALA A CA 1
ATOM 855 C C . ALA A 1 118 ? -0.721 -7.348 22.093 1.00 91.56 118 ALA A C 1
ATOM 857 O O . ALA A 1 118 ? -0.089 -7.572 21.063 1.00 91.56 118 ALA A O 1
ATOM 858 N N . ALA A 1 119 ? -0.277 -7.743 23.293 1.00 92.50 119 ALA A N 1
ATOM 859 C CA . ALA A 1 119 ? 0.964 -8.487 23.481 1.00 92.50 119 ALA A CA 1
ATOM 860 C C . ALA A 1 119 ? 0.914 -9.874 22.818 1.00 92.50 119 ALA A C 1
ATOM 862 O O . ALA A 1 119 ? 1.846 -10.236 22.104 1.00 92.50 119 ALA A O 1
ATOM 863 N N . ASN A 1 120 ? -0.183 -10.625 22.987 1.00 91.25 120 ASN A N 1
ATOM 864 C CA . ASN A 1 120 ? -0.341 -11.930 22.335 1.00 91.25 120 ASN A CA 1
ATOM 865 C C . ASN A 1 120 ? -0.337 -11.801 20.809 1.00 91.25 120 ASN A C 1
ATOM 867 O O . ASN A 1 120 ? 0.343 -12.574 20.135 1.00 91.25 120 ASN A O 1
ATOM 871 N N . VAL A 1 121 ? -1.052 -10.806 20.271 1.00 91.69 121 VAL A N 1
ATOM 872 C CA . VAL A 1 121 ?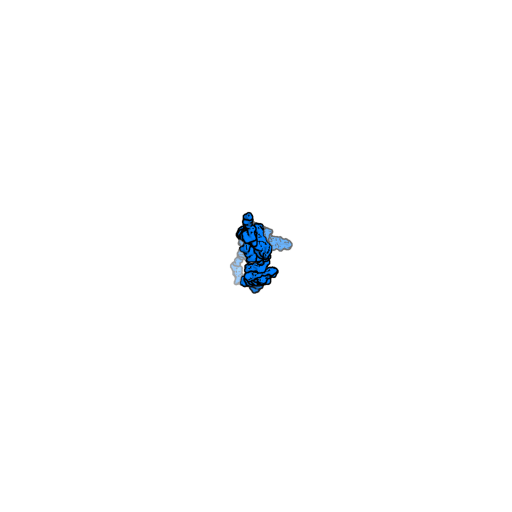 -1.065 -10.528 18.829 1.00 91.69 121 VAL A CA 1
ATOM 873 C C . VAL A 1 121 ? 0.349 -10.209 18.337 1.00 91.69 121 VAL A C 1
ATOM 875 O O . VAL A 1 121 ? 0.803 -10.808 17.365 1.00 91.69 121 VAL A O 1
ATOM 878 N N . ASN A 1 122 ? 1.088 -9.346 19.041 1.00 91.00 122 ASN A N 1
ATOM 879 C CA . ASN A 1 122 ? 2.451 -8.973 18.662 1.00 91.00 122 ASN A CA 1
ATOM 880 C C . ASN A 1 122 ? 3.418 -10.171 18.656 1.00 91.00 122 ASN A C 1
ATOM 882 O O . ASN A 1 122 ? 4.210 -10.325 17.723 1.00 91.00 122 ASN A O 1
ATOM 886 N N . THR A 1 123 ? 3.329 -11.056 19.656 1.00 92.75 123 THR A N 1
ATOM 887 C CA . THR A 1 123 ? 4.113 -12.300 19.698 1.00 92.75 123 THR A CA 1
ATOM 888 C C . THR A 1 123 ? 3.792 -13.209 18.511 1.00 92.75 123 THR A C 1
ATOM 890 O O . THR A 1 123 ? 4.714 -13.726 17.885 1.00 92.75 123 THR A O 1
ATOM 893 N N . ILE A 1 124 ? 2.511 -13.385 18.164 1.00 90.88 124 ILE A N 1
ATOM 894 C CA . ILE A 1 124 ? 2.096 -14.223 17.028 1.00 90.88 124 ILE A CA 1
ATOM 895 C C . ILE A 1 124 ? 2.605 -13.644 15.702 1.00 90.88 124 ILE A C 1
ATOM 897 O O . ILE A 1 124 ? 3.156 -14.385 14.887 1.00 90.88 124 ILE A O 1
ATOM 901 N N . VAL A 1 125 ? 2.437 -12.335 15.486 1.00 91.06 125 VAL A N 1
ATOM 902 C CA . VAL A 1 125 ? 2.860 -11.637 14.259 1.00 91.06 125 VAL A CA 1
ATOM 903 C C . VAL A 1 125 ? 4.374 -11.754 14.073 1.00 91.06 125 VAL A C 1
ATOM 905 O O . VAL A 1 125 ? 4.834 -12.176 13.012 1.00 91.06 125 VAL A O 1
ATOM 908 N N . THR A 1 126 ? 5.138 -11.482 15.134 1.00 88.06 126 THR A N 1
ATOM 909 C CA . THR A 1 126 ? 6.604 -11.575 15.115 1.00 88.06 126 THR A CA 1
ATOM 910 C C . THR A 1 126 ? 7.075 -13.022 14.938 1.00 88.06 126 THR A C 1
ATOM 912 O O . THR A 1 126 ? 7.951 -13.289 14.122 1.00 88.06 126 THR A O 1
ATOM 915 N N . GLY A 1 127 ? 6.473 -13.979 15.654 1.00 91.38 127 GLY A N 1
ATOM 916 C CA . GLY A 1 127 ? 6.856 -15.394 15.604 1.00 91.38 127 GLY A CA 1
ATOM 917 C C . GLY A 1 127 ? 6.547 -16.077 14.269 1.00 91.38 127 GLY A C 1
ATOM 918 O O . GLY A 1 127 ? 7.299 -16.945 13.837 1.00 91.38 127 GLY A O 1
ATOM 919 N N . LYS A 1 128 ? 5.478 -15.661 13.577 1.00 93.06 128 LYS A N 1
ATOM 920 C CA . LYS A 1 128 ? 5.183 -16.097 12.199 1.00 93.06 128 LYS A CA 1
ATOM 921 C C . LYS A 1 128 ? 6.046 -15.388 11.148 1.00 93.06 128 LYS A C 1
ATOM 923 O O . LYS A 1 128 ? 5.934 -15.709 9.969 1.00 93.06 128 LYS A O 1
ATOM 928 N N . GLY A 1 129 ? 6.893 -14.445 11.564 1.00 90.00 129 GLY A N 1
ATOM 929 C CA . GLY A 1 129 ? 7.808 -13.730 10.685 1.00 90.00 129 GLY A CA 1
ATOM 930 C C . GLY A 1 129 ? 7.121 -12.728 9.765 1.00 90.00 129 GLY A C 1
ATOM 931 O O . GLY A 1 129 ? 7.680 -12.428 8.719 1.00 90.00 129 GLY A O 1
ATOM 932 N N . TYR A 1 130 ? 5.935 -12.219 10.112 1.00 90.44 130 TYR A N 1
ATOM 933 C CA . TYR A 1 130 ? 5.316 -11.148 9.332 1.00 90.44 130 TYR A CA 1
ATOM 934 C C . TYR A 1 130 ? 6.179 -9.888 9.400 1.00 90.44 130 TYR A C 1
ATOM 936 O O . TYR A 1 130 ? 6.513 -9.409 10.484 1.00 90.44 130 TYR A O 1
ATOM 944 N N . GLN A 1 131 ? 6.530 -9.354 8.234 1.00 89.75 131 GLN A N 1
ATOM 945 C CA . GLN A 1 131 ? 7.332 -8.146 8.113 1.00 89.75 131 GLN A CA 1
ATOM 946 C C . GLN A 1 131 ? 6.455 -6.907 7.935 1.00 89.75 131 GLN A C 1
ATOM 948 O O . GLN A 1 131 ? 5.404 -6.939 7.294 1.00 89.75 131 GLN A O 1
ATOM 953 N N . THR A 1 132 ? 6.923 -5.780 8.460 1.00 89.88 132 THR A N 1
ATOM 954 C CA . THR A 1 132 ? 6.371 -4.464 8.145 1.00 89.88 132 THR A CA 1
ATOM 955 C C . THR A 1 132 ? 6.746 -4.053 6.722 1.00 89.88 132 THR A C 1
ATOM 957 O O . THR A 1 132 ? 7.736 -4.526 6.160 1.00 89.88 132 THR A O 1
ATOM 960 N N . ALA A 1 133 ? 6.000 -3.104 6.150 1.00 90.44 133 ALA A N 1
ATOM 961 C CA . ALA A 1 133 ? 6.328 -2.541 4.840 1.00 90.44 133 ALA A CA 1
ATOM 962 C C . ALA A 1 133 ? 7.767 -1.988 4.785 1.00 90.44 133 ALA A C 1
ATOM 964 O O . ALA A 1 133 ? 8.468 -2.215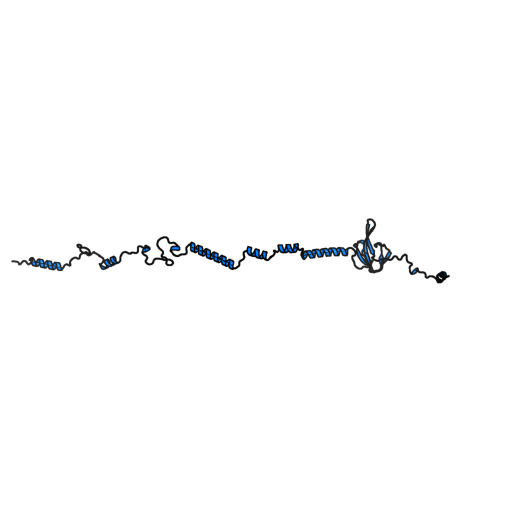 3.806 1.00 90.44 133 ALA A O 1
ATOM 965 N N . ALA A 1 134 ? 8.243 -1.351 5.862 1.00 91.94 134 ALA A N 1
ATOM 966 C CA . ALA A 1 134 ? 9.609 -0.830 5.949 1.00 91.94 134 ALA A CA 1
ATOM 967 C C . ALA A 1 134 ? 10.677 -1.940 5.941 1.00 91.94 134 ALA A C 1
ATOM 969 O O . ALA A 1 134 ? 11.721 -1.802 5.304 1.00 91.94 134 ALA A O 1
ATOM 970 N N . GLN A 1 135 ? 10.422 -3.061 6.627 1.00 91.75 135 GLN A N 1
ATOM 971 C CA . GLN A 1 135 ? 11.312 -4.226 6.597 1.00 91.75 135 GLN A CA 1
ATOM 972 C C . GLN A 1 135 ? 11.363 -4.855 5.200 1.00 91.75 135 GLN A C 1
ATOM 974 O O . GLN A 1 135 ? 12.446 -5.193 4.723 1.00 91.75 135 GLN A O 1
ATOM 979 N N . VAL A 1 136 ? 10.211 -4.984 4.534 1.00 90.31 136 VAL A N 1
ATOM 980 C CA . VAL A 1 136 ? 10.132 -5.478 3.151 1.00 90.31 136 VAL A CA 1
ATOM 981 C C . VAL A 1 136 ? 10.924 -4.568 2.214 1.00 90.31 136 VAL A C 1
ATOM 983 O O . VAL A 1 136 ? 11.769 -5.059 1.470 1.00 90.31 136 VAL A O 1
ATOM 986 N N . ASP A 1 137 ? 10.716 -3.256 2.301 1.00 88.44 137 ASP A N 1
ATOM 987 C CA . ASP A 1 137 ? 11.415 -2.263 1.484 1.00 88.44 137 ASP A CA 1
ATOM 988 C C . ASP A 1 137 ? 12.939 -2.322 1.681 1.00 88.44 137 ASP A C 1
ATOM 990 O O . ASP A 1 137 ? 13.701 -2.379 0.715 1.00 88.44 137 ASP A O 1
ATOM 994 N N . THR A 1 138 ? 13.393 -2.456 2.930 1.00 90.50 138 THR A N 1
ATOM 995 C CA . THR A 1 138 ? 14.819 -2.616 3.263 1.00 90.50 138 THR A CA 1
ATOM 996 C C . THR A 1 138 ? 15.414 -3.894 2.660 1.00 90.50 138 THR A C 1
ATOM 998 O O . THR A 1 138 ? 16.533 -3.885 2.153 1.00 90.50 138 THR A O 1
ATOM 1001 N N . ILE A 1 139 ? 14.681 -5.013 2.687 1.00 88.50 139 ILE A N 1
ATOM 1002 C CA . ILE A 1 139 ? 15.140 -6.283 2.099 1.00 88.50 139 ILE A CA 1
ATOM 1003 C C . ILE A 1 139 ? 15.223 -6.183 0.573 1.00 88.50 139 ILE A C 1
ATOM 1005 O O . ILE A 1 139 ? 16.180 -6.678 -0.023 1.00 88.50 139 ILE A O 1
ATOM 1009 N N . VAL A 1 140 ? 14.219 -5.578 -0.065 1.00 87.62 140 VAL A N 1
ATOM 1010 C CA . VAL A 1 140 ? 14.149 -5.428 -1.526 1.00 87.62 140 VAL A CA 1
ATOM 1011 C C . VAL A 1 140 ? 15.290 -4.539 -2.020 1.00 87.62 140 VAL A C 1
ATOM 1013 O O . VAL A 1 140 ? 16.053 -4.951 -2.896 1.00 87.62 140 VAL A O 1
ATOM 1016 N N . THR A 1 141 ? 15.466 -3.373 -1.400 1.00 84.94 141 THR A N 1
ATOM 1017 C CA . THR A 1 141 ? 16.547 -2.433 -1.728 1.00 84.94 141 THR A CA 1
ATOM 1018 C C . THR A 1 141 ? 17.926 -3.006 -1.393 1.00 84.94 141 THR A C 1
ATOM 1020 O O . THR A 1 141 ? 18.829 -2.950 -2.227 1.00 84.94 141 THR A O 1
ATOM 1023 N N . GLY A 1 142 ? 18.088 -3.648 -0.231 1.00 87.75 142 GLY A N 1
ATOM 1024 C CA . GLY A 1 142 ? 19.347 -4.268 0.195 1.00 87.75 142 GLY A CA 1
ATOM 1025 C C . GLY A 1 142 ? 19.801 -5.439 -0.682 1.00 87.75 142 GLY A C 1
ATOM 1026 O O . GLY A 1 142 ? 20.998 -5.656 -0.847 1.00 87.75 142 GLY A O 1
ATOM 1027 N N . LYS A 1 143 ? 18.867 -6.172 -1.305 1.00 89.75 143 LYS A N 1
ATOM 1028 C CA . LYS A 1 143 ? 19.175 -7.213 -2.305 1.00 89.75 143 LYS A CA 1
ATOM 1029 C C . LYS A 1 143 ? 19.455 -6.653 -3.704 1.00 89.75 143 LYS A C 1
ATOM 1031 O O . LYS A 1 143 ? 19.720 -7.426 -4.620 1.00 89.75 143 LYS A O 1
ATOM 1036 N N . GLY A 1 144 ? 19.395 -5.333 -3.881 1.00 86.25 144 GLY A N 1
ATOM 1037 C CA . GLY A 1 144 ? 19.677 -4.675 -5.153 1.00 86.25 144 GLY A CA 1
ATOM 1038 C C . GLY A 1 144 ? 18.564 -4.815 -6.192 1.00 86.25 144 GLY A C 1
ATOM 1039 O O . GLY A 1 144 ? 18.816 -4.562 -7.372 1.00 86.25 144 GLY A O 1
ATOM 1040 N N . TYR A 1 145 ? 17.346 -5.197 -5.787 1.00 86.06 145 TYR A N 1
ATOM 1041 C CA . TYR A 1 145 ? 16.200 -5.146 -6.690 1.00 86.06 145 TYR A CA 1
ATOM 1042 C C . TYR A 1 145 ? 15.910 -3.691 -7.048 1.00 86.06 145 TYR A C 1
ATOM 1044 O O . TYR A 1 145 ? 15.816 -2.817 -6.189 1.00 86.06 145 TYR A O 1
ATOM 1052 N N . GLN A 1 146 ? 15.805 -3.436 -8.346 1.00 82.94 146 GLN A N 1
ATOM 1053 C CA . GLN A 1 146 ? 15.601 -2.105 -8.897 1.00 82.94 146 GLN A CA 1
ATOM 1054 C C . GLN A 1 146 ? 14.121 -1.913 -9.206 1.00 82.94 146 GLN A C 1
ATOM 1056 O O . GLN A 1 146 ? 13.443 -2.841 -9.648 1.00 82.94 146 GLN A O 1
ATOM 1061 N N . THR A 1 147 ? 13.617 -0.700 -8.995 1.00 84.75 147 THR A N 1
ATOM 1062 C CA . THR A 1 147 ? 12.270 -0.354 -9.457 1.00 84.75 147 THR A CA 1
ATOM 1063 C C . THR A 1 147 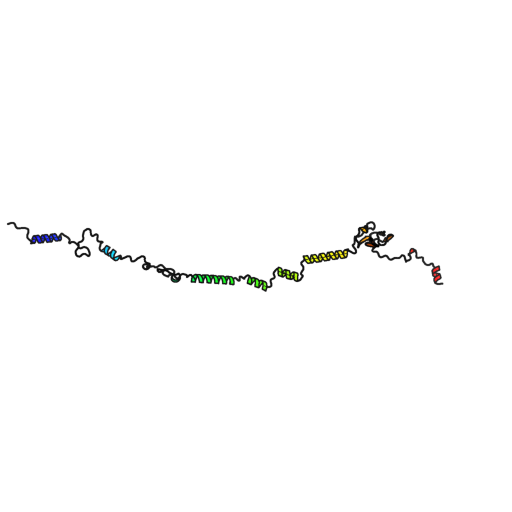? 12.237 -0.316 -10.986 1.00 84.75 147 THR A C 1
ATOM 1065 O O . THR A 1 147 ? 13.265 -0.071 -11.624 1.00 84.75 147 THR A O 1
ATOM 1068 N N . ALA A 1 148 ? 11.055 -0.492 -11.583 1.00 88.81 148 ALA A N 1
ATOM 1069 C CA . ALA A 1 148 ? 10.878 -0.330 -13.028 1.00 88.81 148 ALA A CA 1
ATOM 1070 C C . ALA A 1 148 ? 11.401 1.037 -13.513 1.00 88.81 148 ALA A C 1
ATOM 1072 O O . ALA A 1 148 ? 12.130 1.104 -14.495 1.00 88.81 148 ALA A O 1
ATOM 1073 N N . ALA A 1 149 ? 11.154 2.104 -12.742 1.00 90.25 149 ALA A N 1
ATOM 1074 C CA . ALA A 1 149 ? 11.664 3.442 -13.035 1.00 90.25 149 ALA A CA 1
ATOM 1075 C C . ALA A 1 149 ? 13.204 3.513 -13.055 1.00 90.25 149 ALA A C 1
ATOM 1077 O O . ALA A 1 149 ? 13.782 4.198 -13.898 1.00 90.25 149 ALA A O 1
ATOM 1078 N N . ASN A 1 150 ? 13.895 2.801 -12.153 1.00 88.12 150 ASN A N 1
ATOM 1079 C CA . ASN A 1 150 ? 15.361 2.748 -12.171 1.00 88.12 150 ASN A CA 1
ATOM 1080 C C . ASN A 1 150 ? 15.896 1.988 -13.388 1.00 88.12 150 ASN A C 1
ATOM 1082 O O . ASN A 1 150 ? 16.906 2.402 -13.960 1.00 88.12 150 ASN A O 1
ATOM 1086 N N . VAL A 1 151 ? 15.240 0.888 -13.768 1.00 92.75 151 VAL A N 1
ATOM 1087 C CA . VAL A 1 151 ? 15.612 0.106 -14.954 1.00 92.75 151 VAL A CA 1
ATOM 1088 C C . VAL A 1 151 ? 15.417 0.947 -16.213 1.00 92.75 151 VAL A C 1
ATOM 1090 O O . VAL A 1 151 ? 16.363 1.094 -16.984 1.00 92.75 151 VAL A O 1
ATOM 1093 N N . ASP A 1 152 ? 14.258 1.583 -16.373 1.00 96.00 152 ASP A N 1
ATOM 1094 C CA . ASP A 1 152 ? 13.961 2.448 -17.518 1.00 96.00 152 ASP A CA 1
ATOM 1095 C C . ASP A 1 152 ? 14.956 3.606 -17.636 1.00 96.00 152 ASP A C 1
ATOM 1097 O O . ASP A 1 152 ? 15.443 3.899 -18.729 1.00 96.00 152 ASP A O 1
ATOM 1101 N N . ALA A 1 153 ? 15.320 4.242 -16.519 1.00 95.25 153 ALA A N 1
ATOM 1102 C CA . ALA A 1 153 ? 16.320 5.307 -16.515 1.00 95.25 153 ALA A CA 1
ATOM 1103 C C . ALA A 1 153 ? 17.690 4.813 -17.014 1.00 95.25 153 ALA A C 1
ATOM 1105 O O . ALA A 1 153 ? 18.298 5.449 -17.876 1.00 95.25 153 ALA A O 1
ATOM 1106 N N . LYS A 1 154 ? 18.162 3.659 -16.519 1.00 93.81 154 LYS A N 1
ATOM 1107 C CA . LYS A 1 154 ? 19.439 3.063 -16.952 1.00 93.81 154 LYS A CA 1
ATOM 1108 C C . LYS A 1 154 ? 19.413 2.649 -18.422 1.00 93.81 154 LYS A C 1
ATOM 1110 O O . LYS A 1 154 ? 20.373 2.911 -19.142 1.00 93.81 154 LYS A O 1
ATOM 1115 N N . VAL A 1 155 ? 18.320 2.037 -18.876 1.00 96.44 155 VAL A N 1
ATOM 1116 C CA . VAL A 1 155 ? 18.149 1.613 -20.273 1.00 96.44 155 VAL A CA 1
ATOM 1117 C C . VAL A 1 155 ? 18.133 2.821 -21.209 1.00 96.44 155 VAL A C 1
ATOM 1119 O O . VAL A 1 155 ? 18.822 2.815 -22.227 1.00 96.44 155 VAL A O 1
ATOM 1122 N N . ASN A 1 156 ? 17.406 3.884 -20.861 1.00 95.69 156 ASN A N 1
ATOM 1123 C CA . ASN A 1 156 ? 17.353 5.100 -21.673 1.00 95.69 156 ASN A CA 1
ATOM 1124 C C . ASN A 1 156 ? 18.698 5.839 -21.714 1.00 95.69 156 ASN A C 1
ATOM 1126 O O . ASN A 1 156 ? 19.081 6.342 -22.774 1.00 95.69 156 ASN A O 1
ATOM 1130 N N . ALA A 1 157 ? 19.443 5.863 -20.605 1.00 95.19 157 ALA A N 1
ATOM 1131 C CA . ALA A 1 157 ? 20.802 6.397 -20.580 1.00 95.19 157 ALA A CA 1
ATOM 1132 C C . ALA A 1 157 ? 21.729 5.609 -21.523 1.00 95.19 157 ALA A C 1
ATOM 1134 O O . ALA A 1 157 ? 22.343 6.202 -22.408 1.00 95.19 157 ALA A O 1
ATOM 1135 N N . ALA A 1 158 ? 21.743 4.276 -21.415 1.00 94.56 158 ALA A N 1
ATOM 1136 C CA . ALA A 1 158 ? 22.548 3.412 -22.281 1.00 94.56 158 ALA A CA 1
ATOM 1137 C C . ALA A 1 158 ? 22.160 3.537 -23.766 1.00 94.56 158 ALA A C 1
ATOM 1139 O O . ALA A 1 158 ? 23.022 3.591 -24.642 1.00 94.56 158 ALA A O 1
ATOM 1140 N N . LYS A 1 159 ? 20.859 3.643 -24.068 1.00 93.75 159 LYS A N 1
ATOM 1141 C CA . LYS A 1 159 ? 20.358 3.888 -25.428 1.00 93.75 159 LYS A CA 1
ATOM 1142 C C . LYS A 1 159 ? 20.884 5.208 -25.991 1.00 93.75 159 LYS A C 1
ATOM 1144 O O . LYS A 1 159 ? 21.312 5.247 -27.141 1.00 93.75 159 LYS A O 1
ATOM 1149 N N . THR A 1 160 ? 20.853 6.269 -25.189 1.00 88.19 160 THR A N 1
ATOM 1150 C CA . THR A 1 160 ? 21.330 7.600 -25.590 1.00 88.19 160 THR A CA 1
ATOM 1151 C C . THR A 1 160 ? 22.833 7.578 -25.868 1.00 88.19 160 THR A C 1
ATOM 1153 O O . THR A 1 160 ? 23.282 8.085 -26.894 1.00 88.19 160 THR A O 1
ATOM 1156 N N . GLU A 1 161 ? 23.611 6.934 -24.997 1.00 88.88 161 GLU A N 1
ATOM 1157 C CA . GLU A 1 161 ? 25.055 6.764 -25.174 1.00 88.88 161 GLU A CA 1
ATOM 1158 C C . GLU A 1 161 ? 25.390 5.986 -26.455 1.00 88.88 161 GLU A C 1
ATOM 1160 O O . GLU A 1 161 ? 26.211 6.435 -27.257 1.00 88.88 161 GLU A O 1
ATOM 1165 N N . LEU A 1 162 ? 24.694 4.872 -26.709 1.00 86.00 162 LEU A N 1
ATOM 1166 C CA . LEU A 1 162 ? 24.884 4.066 -27.915 1.00 86.00 162 LEU A CA 1
ATOM 1167 C C . LEU A 1 162 ? 24.542 4.847 -29.192 1.00 86.00 162 LEU A C 1
ATOM 1169 O O . LEU A 1 162 ? 25.282 4.786 -30.174 1.00 86.00 162 LEU A O 1
ATOM 1173 N N . GLN A 1 163 ? 23.441 5.602 -29.183 1.00 83.31 163 GLN A N 1
ATOM 1174 C CA . GLN A 1 163 ? 23.044 6.438 -30.318 1.00 83.31 163 GLN A CA 1
ATOM 1175 C C . GLN A 1 163 ? 24.092 7.514 -30.624 1.00 83.31 163 GLN A C 1
ATOM 1177 O O . GLN A 1 163 ? 24.443 7.715 -31.788 1.00 83.31 163 GLN A O 1
ATOM 1182 N N . ASN A 1 164 ? 24.641 8.152 -29.590 1.00 77.50 164 ASN A N 1
ATOM 1183 C CA . ASN A 1 164 ? 25.704 9.143 -29.747 1.00 77.50 164 ASN A CA 1
ATOM 1184 C C . ASN A 1 164 ? 27.005 8.515 -30.268 1.00 77.50 164 ASN A C 1
ATOM 1186 O O . ASN A 1 164 ? 27.671 9.098 -31.124 1.00 77.50 164 ASN A O 1
ATOM 1190 N N . SER A 1 165 ? 27.350 7.312 -29.797 1.00 77.12 165 SER A N 1
ATOM 1191 C CA . SER A 1 165 ? 28.541 6.584 -30.243 1.00 77.12 165 SER A CA 1
ATOM 1192 C C . SER A 1 165 ? 28.461 6.218 -31.732 1.00 77.12 165 SER A C 1
ATOM 1194 O O . SER A 1 165 ? 29.369 6.551 -32.496 1.00 77.12 1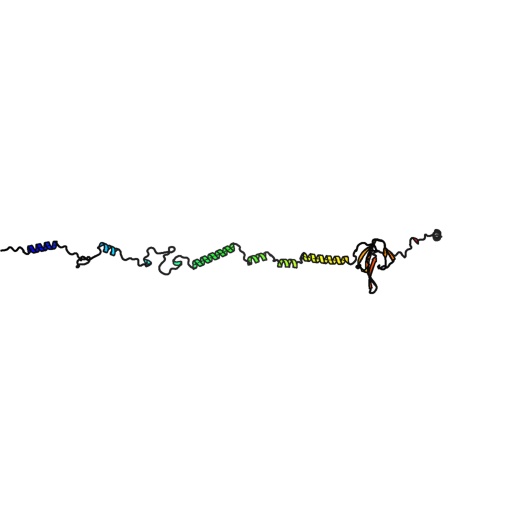65 SER A O 1
ATOM 1196 N N . LEU A 1 166 ? 27.343 5.629 -32.177 1.00 70.62 166 LEU A N 1
ATOM 1197 C CA . LEU A 1 166 ? 27.163 5.162 -33.558 1.00 70.62 166 LEU A CA 1
ATOM 1198 C C . LEU A 1 166 ? 26.990 6.302 -34.578 1.00 70.62 166 LEU A C 1
ATOM 1200 O O . LEU A 1 166 ? 27.433 6.176 -35.717 1.00 70.62 166 LEU A O 1
ATOM 1204 N N . GLY A 1 167 ? 26.373 7.424 -34.192 1.00 63.72 167 GLY A N 1
ATOM 1205 C CA . GLY A 1 167 ? 26.120 8.558 -35.091 1.00 63.72 167 GLY A CA 1
ATOM 1206 C C . GLY A 1 167 ? 27.305 9.511 -35.295 1.00 63.72 167 GLY A C 1
ATOM 1207 O O . GLY A 1 167 ? 27.218 10.439 -36.092 1.00 63.72 167 GLY A O 1
ATOM 1208 N N . SER A 1 168 ? 28.420 9.353 -34.584 1.00 65.19 168 SER A N 1
ATOM 1209 C CA . SER A 1 168 ? 29.493 10.361 -34.608 1.00 65.19 168 SER A CA 1
ATOM 1210 C C . SER A 1 168 ? 30.459 10.236 -35.798 1.00 65.19 168 SER A C 1
ATOM 1212 O O . SER A 1 168 ? 30.950 11.258 -36.279 1.00 65.19 168 SER A O 1
ATOM 1214 N N . ALA A 1 169 ? 30.694 9.027 -36.321 1.00 75.69 169 ALA A N 1
ATOM 1215 C CA . ALA A 1 169 ? 31.707 8.791 -37.357 1.00 75.69 169 ALA A CA 1
ATOM 1216 C C . ALA A 1 169 ? 31.185 8.995 -38.792 1.00 75.69 169 ALA A C 1
ATOM 1218 O O . ALA A 1 169 ? 31.755 9.789 -39.534 1.00 75.69 169 ALA A O 1
ATOM 1219 N N . PHE A 1 170 ? 30.089 8.320 -39.165 1.00 85.94 170 PHE A N 1
ATOM 1220 C CA . PHE A 1 170 ? 29.475 8.404 -40.495 1.00 85.94 170 PHE A CA 1
ATOM 1221 C C . PHE A 1 170 ? 27.944 8.453 -40.386 1.00 85.94 170 PHE A C 1
ATOM 1223 O O . PHE A 1 170 ? 27.310 7.502 -39.934 1.00 85.94 170 PHE A O 1
ATOM 1230 N N . ARG A 1 171 ? 27.332 9.561 -40.808 1.00 89.56 171 ARG A N 1
ATOM 1231 C CA . ARG A 1 171 ? 25.880 9.789 -40.797 1.00 89.56 171 ARG A CA 1
ATOM 1232 C C . ARG A 1 171 ? 25.369 9.868 -42.218 1.00 89.56 171 ARG A C 1
ATOM 1234 O O . ARG A 1 171 ? 25.608 10.858 -42.901 1.00 89.56 171 ARG A O 1
ATOM 1241 N N . ALA A 1 172 ? 24.623 8.860 -42.649 1.00 91.00 172 ALA A N 1
ATOM 1242 C CA . ALA A 1 172 ? 23.969 8.896 -43.949 1.00 91.00 172 ALA A CA 1
ATOM 1243 C C . ALA A 1 172 ? 22.952 10.051 -44.010 1.00 91.00 172 ALA A C 1
ATOM 1245 O O . ALA A 1 172 ? 22.013 10.116 -43.215 1.00 91.00 172 ALA A O 1
ATOM 1246 N N . LYS A 1 173 ? 23.140 10.965 -44.963 1.00 93.94 173 LYS A N 1
ATOM 1247 C CA . LYS A 1 173 ? 22.259 12.110 -45.237 1.00 93.94 173 LYS A CA 1
ATOM 1248 C C . LYS A 1 173 ? 21.325 11.872 -46.423 1.00 93.94 173 LYS A C 1
ATOM 1250 O O . LYS A 1 173 ? 20.455 12.697 -46.682 1.00 93.94 173 LYS A O 1
ATOM 1255 N N . GLY A 1 174 ? 21.488 10.741 -47.108 1.00 94.00 174 GLY A N 1
ATOM 1256 C CA . GLY A 1 174 ? 20.707 10.347 -48.276 1.00 94.00 174 GLY A CA 1
ATOM 1257 C C . GLY A 1 174 ? 21.523 10.405 -49.565 1.00 94.00 174 GLY A C 1
ATOM 1258 O O . GLY A 1 174 ? 22.753 10.369 -49.540 1.00 94.00 174 GLY A O 1
ATOM 1259 N N . SER A 1 175 ? 20.819 10.469 -50.694 1.00 96.94 175 SER A N 1
ATOM 1260 C CA . SER A 1 175 ? 21.419 10.609 -52.024 1.00 96.94 175 SER A CA 1
ATOM 1261 C C . SER A 1 175 ? 21.060 11.966 -52.623 1.00 96.94 175 SER A C 1
ATOM 1263 O O . SER A 1 175 ? 19.939 12.432 -52.431 1.00 96.94 175 SER A O 1
ATOM 1265 N N . THR A 1 176 ? 21.990 12.602 -53.329 1.00 97.62 176 THR A N 1
ATOM 1266 C CA . THR A 1 176 ? 21.774 13.903 -53.982 1.00 97.62 176 THR A CA 1
ATOM 1267 C C . THR A 1 176 ? 22.589 13.995 -55.268 1.00 97.62 176 THR A C 1
ATOM 1269 O O . THR A 1 176 ? 23.597 13.305 -55.402 1.00 97.62 176 THR A O 1
ATOM 1272 N N . ALA A 1 177 ? 22.176 14.842 -56.209 1.00 97.56 177 ALA A N 1
ATOM 1273 C CA . ALA A 1 177 ? 23.027 15.194 -57.343 1.00 97.56 177 ALA A CA 1
ATOM 1274 C C . ALA A 1 177 ? 24.187 16.081 -56.868 1.00 97.56 177 ALA A C 1
ATOM 1276 O O . ALA A 1 177 ? 24.026 16.840 -55.909 1.00 97.56 177 ALA A O 1
ATOM 1277 N N . PHE A 1 178 ? 25.330 16.048 -57.550 1.00 97.06 178 PHE A N 1
ATOM 1278 C CA . PHE A 1 178 ? 26.513 16.816 -57.158 1.00 97.06 178 PHE A CA 1
ATOM 1279 C C . PHE A 1 178 ? 26.230 18.318 -57.049 1.00 97.06 178 PHE A C 1
ATOM 1281 O O . PHE A 1 178 ? 26.584 18.949 -56.058 1.00 97.06 178 PHE A O 1
ATOM 1288 N N . ALA A 1 179 ? 25.482 18.874 -58.005 1.00 96.31 179 ALA A N 1
ATOM 1289 C CA . ALA A 1 179 ? 25.081 20.284 -57.996 1.00 96.31 179 ALA A CA 1
ATOM 1290 C C . ALA A 1 179 ? 24.165 20.669 -56.814 1.00 96.31 179 ALA A C 1
ATOM 1292 O O . ALA A 1 179 ? 23.968 21.850 -56.542 1.00 96.31 179 ALA A O 1
ATOM 1293 N N . SER A 1 180 ? 23.567 19.682 -56.141 1.00 96.75 180 SER A N 1
ATOM 1294 C CA . SER A 1 180 ? 22.687 19.845 -54.975 1.00 96.75 180 SER A CA 1
ATOM 1295 C C . SER A 1 180 ? 23.340 19.370 -53.673 1.00 96.75 180 SER A C 1
ATOM 1297 O O . SER A 1 180 ? 22.669 19.290 -52.641 1.00 96.75 180 SER A O 1
ATOM 1299 N N . LEU A 1 181 ? 24.628 19.024 -53.698 1.00 95.75 181 LEU A N 1
ATOM 1300 C CA . LEU A 1 181 ? 25.391 18.764 -52.486 1.00 95.75 181 LEU A CA 1
ATOM 1301 C C . LEU A 1 181 ? 25.538 20.092 -51.714 1.00 95.75 181 LEU A C 1
ATOM 1303 O O . LEU A 1 181 ? 25.882 21.110 -52.319 1.00 95.75 181 LEU A O 1
ATOM 1307 N N . PRO A 1 182 ? 25.241 20.140 -50.401 1.00 95.62 182 PRO A N 1
ATOM 1308 C CA . PRO A 1 182 ? 25.405 21.369 -49.637 1.00 95.62 182 PRO A CA 1
ATOM 1309 C C . PRO A 1 182 ? 26.873 21.809 -49.609 1.00 95.62 182 PRO A C 1
ATOM 1311 O O . PRO A 1 182 ? 27.786 21.022 -49.845 1.00 95.62 182 PRO A O 1
ATOM 1314 N N . ALA A 1 183 ? 27.117 23.073 -49.272 1.00 95.38 183 ALA A N 1
ATOM 1315 C CA . ALA A 1 183 ? 28.479 23.532 -49.030 1.00 95.38 183 ALA A CA 1
ATOM 1316 C C . ALA A 1 183 ? 29.103 22.748 -47.852 1.00 95.38 183 ALA A C 1
ATOM 1318 O O . ALA A 1 183 ? 28.428 22.555 -46.839 1.00 95.38 183 ALA A O 1
ATOM 1319 N N . PRO A 1 184 ? 30.391 22.357 -47.901 1.00 94.38 184 PRO A N 1
ATOM 1320 C CA . PRO A 1 184 ? 31.021 21.616 -46.804 1.00 94.38 184 PRO A CA 1
ATOM 1321 C C . PRO A 1 184 ? 30.905 22.323 -45.447 1.00 94.38 184 PRO A C 1
ATOM 1323 O O . PRO A 1 184 ? 30.754 21.676 -44.416 1.00 94.38 184 PRO A O 1
ATOM 1326 N N . ALA A 1 185 ? 30.942 23.660 -45.445 1.00 93.56 185 ALA A N 1
ATOM 1327 C CA . ALA A 1 185 ? 30.838 24.478 -44.239 1.00 93.56 185 ALA A CA 1
ATOM 1328 C C . ALA A 1 185 ? 29.467 24.394 -43.537 1.00 93.56 185 ALA A C 1
ATOM 1330 O O . ALA A 1 185 ? 29.379 24.733 -42.360 1.00 93.56 185 ALA A O 1
ATOM 1331 N N . SER A 1 186 ? 28.406 23.958 -44.228 1.00 93.31 186 SER A N 1
ATOM 1332 C CA . SER A 1 186 ? 27.086 23.726 -43.626 1.00 93.31 186 SER A CA 1
ATOM 1333 C C . SER A 1 186 ? 26.846 22.264 -43.230 1.00 93.31 186 SER A C 1
ATOM 1335 O O . SER A 1 186 ? 25.799 21.952 -42.660 1.00 93.31 186 SER A O 1
ATOM 1337 N N . ALA A 1 187 ? 27.803 21.370 -43.495 1.00 92.69 187 ALA A N 1
ATOM 1338 C CA . ALA A 1 187 ? 27.750 19.967 -43.106 1.00 92.69 187 ALA A CA 1
ATOM 1339 C C . ALA A 1 187 ? 28.465 19.716 -41.769 1.00 92.69 187 ALA A C 1
ATOM 1341 O O . ALA A 1 187 ? 29.389 20.431 -41.382 1.00 92.69 187 ALA A O 1
ATOM 1342 N N . THR A 1 188 ? 28.061 18.663 -41.056 1.00 91.44 188 THR A N 1
ATOM 1343 C CA . THR A 1 188 ? 28.744 18.235 -39.824 1.00 91.44 188 THR A CA 1
ATOM 1344 C C . THR A 1 188 ? 29.783 17.161 -40.146 1.00 91.44 188 THR A C 1
ATOM 1346 O O . THR A 1 188 ? 29.510 16.269 -40.944 1.00 91.44 188 THR A O 1
ATOM 1349 N N . LYS A 1 189 ? 30.961 17.185 -39.503 1.00 90.94 189 LYS A N 1
ATOM 1350 C CA . LYS A 1 189 ? 32.036 16.184 -39.694 1.00 90.94 189 LYS A CA 1
ATOM 1351 C C . LYS A 1 189 ? 31.520 14.752 -39.570 1.00 90.94 189 LYS A C 1
ATOM 1353 O O . LYS A 1 189 ? 31.096 14.361 -38.486 1.00 90.94 189 LYS A O 1
ATOM 1358 N N . GLY A 1 190 ? 31.554 13.982 -40.652 1.00 91.06 190 GLY A N 1
ATOM 1359 C CA . GLY A 1 190 ? 31.006 12.628 -40.758 1.00 91.06 190 GLY A CA 1
ATOM 1360 C C . GLY A 1 190 ? 29.675 12.536 -41.511 1.00 91.06 190 GLY A C 1
ATOM 1361 O O . GLY A 1 190 ? 29.156 11.440 -41.666 1.00 91.06 190 GLY A O 1
ATOM 1362 N N . ASP A 1 191 ? 29.084 13.639 -41.975 1.00 93.81 191 ASP A N 1
ATOM 1363 C CA . ASP A 1 191 ? 27.884 13.597 -42.816 1.00 93.81 191 ASP A CA 1
ATOM 1364 C C . ASP A 1 191 ? 28.246 12.998 -44.180 1.00 93.81 191 ASP A C 1
ATOM 1366 O O . ASP A 1 191 ? 29.209 13.441 -44.800 1.00 93.81 191 ASP A O 1
ATOM 1370 N N . VAL A 1 192 ? 27.489 11.996 -44.633 1.00 94.75 192 VAL A N 1
ATOM 1371 C CA . VAL A 1 192 ? 27.752 11.238 -45.864 1.00 94.75 192 VAL A CA 1
ATOM 1372 C C . VAL A 1 192 ? 26.604 11.391 -46.842 1.00 94.75 192 VAL A C 1
ATOM 1374 O O . VAL A 1 192 ? 25.460 11.078 -46.502 1.00 94.75 192 VAL A O 1
ATOM 1377 N N . TRP A 1 193 ? 26.913 11.784 -48.072 1.00 96.62 193 TRP A N 1
ATOM 1378 C CA . TRP A 1 193 ? 25.976 11.756 -49.191 1.00 96.62 193 TRP A CA 1
ATOM 1379 C C . TRP A 1 193 ? 26.424 10.754 -50.243 1.00 96.62 193 TRP A C 1
ATOM 1381 O O . TRP A 1 193 ? 27.605 10.665 -50.563 1.00 96.62 193 TRP A O 1
ATOM 1391 N N . ASN A 1 194 ? 25.463 10.042 -50.817 1.00 96.25 194 ASN A N 1
ATOM 1392 C CA . ASN A 1 194 ? 25.663 9.283 -52.043 1.00 96.25 194 ASN A CA 1
ATOM 1393 C C . ASN A 1 194 ? 25.384 10.195 -53.249 1.00 96.25 194 ASN A C 1
ATOM 1395 O O . ASN A 1 194 ? 24.269 10.709 -53.377 1.00 96.25 194 ASN A O 1
ATOM 1399 N N . ILE A 1 195 ? 26.369 10.417 -54.120 1.00 97.44 195 ILE A N 1
ATOM 1400 C CA . ILE A 1 195 ? 26.192 11.289 -55.288 1.00 97.44 195 ILE A CA 1
ATOM 1401 C C . ILE A 1 195 ? 25.544 10.509 -56.430 1.00 97.44 195 ILE A C 1
ATOM 1403 O O . ILE A 1 195 ? 26.044 9.464 -56.829 1.00 97.44 195 ILE A O 1
ATOM 1407 N N . THR A 1 196 ? 24.407 10.975 -56.945 1.00 97.44 196 THR A N 1
ATOM 1408 C CA . THR A 1 196 ? 23.584 10.198 -57.893 1.00 97.44 196 THR A CA 1
ATOM 1409 C C . THR A 1 196 ? 24.032 10.285 -59.349 1.00 97.44 196 THR A C 1
ATOM 1411 O O . THR A 1 196 ? 23.609 9.472 -60.166 1.00 97.44 196 THR A O 1
ATOM 1414 N N . ASP A 1 197 ? 24.854 11.268 -59.687 1.00 96.94 197 ASP A N 1
ATOM 1415 C CA . ASP A 1 197 ? 25.354 11.570 -61.024 1.00 96.94 197 ASP A CA 1
ATOM 1416 C C . ASP A 1 197 ? 26.887 11.506 -61.074 1.00 96.94 197 ASP A C 1
ATOM 1418 O O . ASP A 1 197 ? 27.570 11.570 -60.054 1.00 96.94 197 ASP A O 1
ATOM 1422 N N . GLN A 1 198 ? 27.445 11.330 -62.275 1.00 95.94 198 GLN A N 1
ATOM 1423 C CA . GLN A 1 198 ? 28.882 11.517 -62.467 1.00 95.94 198 GLN A CA 1
ATOM 1424 C C . GLN A 1 198 ? 29.216 12.986 -62.207 1.00 95.94 198 GLN A C 1
ATOM 1426 O O . GLN A 1 198 ? 28.516 13.874 -62.691 1.00 95.94 198 GLN A O 1
ATOM 1431 N N . PHE A 1 199 ? 30.310 13.244 -61.502 1.00 94.94 199 PHE A N 1
ATOM 1432 C CA . PHE A 1 199 ? 30.733 14.602 -61.185 1.00 94.94 199 PHE A CA 1
ATOM 1433 C C . PHE A 1 199 ? 32.239 14.762 -61.281 1.00 94.94 199 PHE A C 1
ATOM 1435 O O . PHE A 1 199 ? 32.976 13.784 -61.347 1.00 94.94 199 PHE A O 1
ATOM 1442 N N . THR A 1 200 ? 32.698 16.009 -61.306 1.00 94.50 200 THR A N 1
ATOM 1443 C CA . THR A 1 200 ? 34.121 16.339 -61.225 1.00 94.50 200 THR A CA 1
ATOM 1444 C C . THR A 1 200 ? 34.364 17.102 -59.935 1.00 94.50 200 THR A C 1
ATOM 1446 O O . THR A 1 200 ? 33.630 18.045 -59.649 1.00 94.50 200 THR A O 1
ATOM 1449 N N . THR A 1 201 ? 35.354 16.679 -59.150 1.00 94.62 201 THR A N 1
ATOM 1450 C CA . THR A 1 201 ? 35.708 17.347 -57.895 1.00 94.62 201 THR A CA 1
ATOM 1451 C C . THR A 1 201 ? 36.085 18.803 -58.147 1.00 94.62 201 THR A C 1
ATOM 1453 O O . THR A 1 201 ? 36.660 19.149 -59.184 1.00 94.62 201 THR A O 1
ATOM 1456 N N . ASP A 1 202 ? 35.784 19.654 -57.176 1.00 94.44 202 ASP A N 1
ATOM 1457 C CA . ASP A 1 202 ? 36.202 21.051 -57.124 1.00 94.44 202 ASP A CA 1
ATOM 1458 C C . ASP A 1 202 ? 37.141 21.286 -55.921 1.00 94.44 202 ASP A C 1
ATOM 1460 O O . ASP A 1 202 ? 37.571 20.348 -55.242 1.00 94.44 202 ASP A O 1
ATOM 1464 N N . ASP A 1 203 ? 37.475 22.543 -55.635 1.00 94.12 203 ASP A N 1
ATOM 1465 C CA . ASP A 1 203 ? 38.405 22.893 -54.552 1.00 94.12 203 ASP A CA 1
ATOM 1466 C C . ASP A 1 203 ? 37.846 22.612 -53.142 1.00 94.12 203 ASP A C 1
ATOM 1468 O O . ASP A 1 203 ? 38.585 22.657 -52.146 1.00 94.12 203 ASP A O 1
ATOM 1472 N N . GLN A 1 204 ? 36.552 22.285 -53.043 1.00 94.56 204 GLN A N 1
ATOM 1473 C CA . GLN A 1 204 ? 35.903 21.885 -51.800 1.00 94.56 204 GLN A CA 1
ATOM 1474 C C . GLN A 1 204 ? 36.245 20.445 -51.402 1.00 94.56 204 GLN A C 1
ATOM 1476 O O . GLN A 1 204 ? 35.954 20.049 -50.271 1.00 94.56 204 GLN A O 1
ATOM 1481 N N . PHE A 1 205 ? 36.893 19.673 -52.279 1.00 94.88 205 PHE A N 1
ATOM 1482 C CA . PHE A 1 205 ? 37.366 18.328 -51.973 1.00 94.88 205 PHE A CA 1
ATOM 1483 C C . PHE A 1 205 ? 38.755 18.339 -51.328 1.00 94.88 205 PHE A C 1
ATOM 1485 O O . PHE A 1 205 ? 39.586 19.221 -51.580 1.00 94.88 205 PHE A O 1
ATOM 1492 N N . VAL A 1 206 ? 39.022 17.342 -50.477 1.00 92.56 206 VAL A N 1
ATOM 1493 C CA . VAL A 1 206 ? 40.354 17.089 -49.886 1.00 92.56 206 VAL A CA 1
ATOM 1494 C C . VAL A 1 206 ? 41.402 16.930 -50.986 1.00 92.56 206 VAL A C 1
ATOM 1496 O O . VAL A 1 206 ? 42.491 17.491 -50.915 1.00 92.56 206 VAL A O 1
ATOM 1499 N N . ASP A 1 207 ? 40.994 16.234 -52.035 1.00 87.25 207 ASP A N 1
ATOM 1500 C CA . ASP A 1 207 ? 41.800 15.782 -53.155 1.00 87.25 207 ASP A CA 1
ATOM 1501 C C . ASP A 1 207 ? 41.997 16.820 -54.272 1.00 87.25 207 ASP A C 1
ATOM 1503 O O . ASP A 1 207 ? 42.662 16.510 -55.267 1.00 87.25 207 ASP A O 1
ATOM 1507 N N . GLY A 1 208 ? 41.426 18.020 -54.105 1.00 88.44 208 GLY A N 1
ATOM 1508 C CA . GLY A 1 208 ? 41.463 19.120 -55.071 1.00 88.44 208 GLY A CA 1
ATOM 1509 C C . GLY A 1 208 ? 40.500 18.962 -56.252 1.00 88.44 208 GLY A C 1
ATOM 1510 O O . GLY A 1 208 ? 39.771 17.972 -56.368 1.00 88.44 208 GLY A O 1
ATOM 1511 N N . SER A 1 209 ? 40.502 19.960 -57.136 1.00 90.81 209 SER A N 1
ATOM 1512 C CA . SER A 1 209 ? 39.650 20.011 -58.324 1.00 90.81 209 SER A CA 1
ATOM 1513 C C . SER A 1 209 ? 40.154 19.138 -59.485 1.00 90.81 209 SER A C 1
ATOM 1515 O O . SER A 1 209 ? 41.340 18.827 -59.594 1.00 90.81 209 SER A O 1
ATOM 1517 N N . GLY A 1 210 ? 39.240 18.753 -60.382 1.00 89.06 210 GLY A N 1
ATOM 1518 C CA . GLY A 1 210 ? 39.564 18.147 -61.680 1.00 89.06 210 GLY A CA 1
ATOM 1519 C C . GLY A 1 210 ? 39.473 16.620 -61.762 1.00 89.06 210 GLY A C 1
ATOM 1520 O O . GLY A 1 210 ? 39.803 16.061 -62.807 1.00 89.06 210 GLY A O 1
ATOM 1521 N N . LYS A 1 211 ? 39.009 15.924 -60.715 1.00 87.12 211 LYS A N 1
ATOM 1522 C CA . LYS A 1 211 ? 38.853 14.458 -60.732 1.00 87.12 211 LYS A CA 1
ATOM 1523 C C . LYS A 1 211 ? 37.421 14.060 -61.057 1.00 87.12 211 LYS A C 1
ATOM 1525 O O . LYS A 1 211 ? 36.517 14.354 -60.283 1.00 87.12 211 LYS A O 1
ATOM 1530 N N . THR A 1 212 ? 37.210 13.360 -62.168 1.00 92.31 212 THR A N 1
ATOM 1531 C CA . THR A 1 212 ? 35.889 12.827 -62.530 1.00 92.31 212 THR A CA 1
ATOM 1532 C C . THR A 1 212 ? 35.607 11.517 -61.795 1.00 92.31 212 THR A C 1
ATOM 1534 O O . THR A 1 212 ? 36.339 10.542 -61.954 1.00 92.31 212 THR A O 1
ATOM 1537 N N . LEU A 1 213 ? 34.527 11.490 -61.017 1.00 90.62 213 LEU A N 1
ATOM 1538 C CA . LEU A 1 213 ? 34.076 10.358 -60.214 1.00 90.62 213 LEU A CA 1
ATOM 1539 C C . LEU A 1 213 ? 32.710 9.862 -60.719 1.00 90.62 213 LEU A C 1
ATOM 1541 O O . LEU A 1 213 ? 31.873 10.676 -61.120 1.00 90.62 213 LEU A O 1
ATOM 1545 N N . PRO A 1 214 ? 32.473 8.538 -60.759 1.00 92.81 214 PRO A N 1
ATOM 1546 C CA . PRO A 1 214 ? 31.227 7.981 -61.271 1.00 92.81 214 PRO A CA 1
ATOM 1547 C C . PRO A 1 214 ? 30.032 8.274 -60.349 1.00 92.81 214 PRO A C 1
ATOM 1549 O O . PRO A 1 214 ? 30.182 8.536 -59.157 1.00 92.81 214 PRO A O 1
ATOM 1552 N N . ALA A 1 215 ? 28.823 8.153 -60.903 1.00 94.00 215 ALA A N 1
ATOM 1553 C CA . ALA A 1 215 ? 27.604 8.095 -60.103 1.00 94.00 215 ALA A CA 1
ATOM 1554 C C . ALA A 1 215 ? 27.686 6.956 -59.070 1.00 94.00 215 ALA A C 1
ATOM 1556 O O . ALA A 1 215 ? 28.192 5.871 -59.363 1.00 94.00 215 ALA A O 1
ATOM 1557 N N . GLY A 1 216 ? 27.158 7.193 -57.874 1.00 92.75 216 GLY A N 1
ATOM 1558 C CA . GLY A 1 216 ? 27.192 6.269 -56.741 1.00 92.75 216 GLY A CA 1
ATOM 1559 C C . GLY A 1 216 ? 28.397 6.440 -55.811 1.00 92.75 216 GLY A C 1
ATOM 1560 O O . GLY A 1 216 ? 28.532 5.685 -54.848 1.00 92.75 216 GLY A O 1
ATOM 1561 N N . THR A 1 217 ? 29.295 7.400 -56.066 1.00 94.81 217 THR A N 1
ATOM 1562 C CA . THR A 1 217 ? 30.377 7.706 -55.122 1.00 94.81 217 THR A CA 1
ATOM 1563 C C . THR A 1 217 ? 29.811 8.344 -53.854 1.00 94.81 217 THR A C 1
ATOM 1565 O O . THR A 1 217 ? 29.103 9.351 -53.901 1.00 94.81 217 THR A O 1
ATOM 1568 N N . ASN A 1 218 ? 30.162 7.773 -52.701 1.00 95.44 218 ASN A N 1
ATOM 1569 C CA . ASN A 1 218 ? 29.863 8.368 -51.405 1.00 95.44 218 ASN A CA 1
ATOM 1570 C C . ASN A 1 218 ? 30.894 9.452 -51.082 1.00 95.44 218 ASN A C 1
ATOM 1572 O O . ASN A 1 218 ? 32.092 9.219 -51.218 1.00 95.44 218 ASN A O 1
ATOM 1576 N N . VAL A 1 219 ? 30.438 10.608 -50.615 1.00 95.38 219 VAL A N 1
ATOM 1577 C CA . VAL A 1 219 ? 31.289 11.706 -50.146 1.00 95.38 219 VAL A CA 1
ATOM 1578 C C . VAL A 1 219 ? 30.988 11.989 -48.682 1.00 95.38 219 VAL A C 1
ATOM 1580 O O . VAL A 1 219 ? 29.822 12.033 -48.287 1.00 95.38 219 VAL A O 1
ATOM 1583 N N . VAL A 1 220 ? 32.024 12.159 -47.865 1.00 94.88 220 VAL A N 1
ATOM 1584 C CA . VAL A 1 220 ? 31.909 12.457 -46.435 1.00 94.88 220 VAL A CA 1
ATOM 1585 C C . VAL A 1 220 ? 32.465 13.842 -46.121 1.00 94.88 220 VAL A C 1
ATOM 1587 O O . VAL A 1 220 ? 33.497 14.249 -46.648 1.00 94.88 220 VAL A O 1
ATOM 1590 N N . ALA A 1 221 ? 31.790 14.578 -45.243 1.00 94.88 221 ALA A N 1
ATOM 1591 C CA . ALA A 1 221 ? 32.285 15.844 -44.726 1.00 94.88 221 ALA A CA 1
ATOM 1592 C C . ALA A 1 221 ? 33.414 15.588 -43.716 1.00 94.88 221 ALA A C 1
ATOM 1594 O O . ALA A 1 221 ? 33.181 15.003 -42.655 1.00 94.88 221 ALA A O 1
ATOM 1595 N N . VAL A 1 222 ? 34.627 16.053 -43.994 1.00 93.19 222 VAL A N 1
ATOM 1596 C CA . VAL A 1 222 ? 35.788 15.922 -43.103 1.00 93.19 222 VAL A CA 1
ATOM 1597 C C . VAL A 1 222 ? 36.341 17.288 -42.724 1.00 93.19 222 VAL A C 1
ATOM 1599 O O . VAL A 1 222 ? 36.292 18.238 -43.499 1.00 93.19 222 VAL A O 1
ATOM 1602 N N . ALA A 1 223 ? 36.883 17.381 -41.513 1.00 92.69 223 ALA A N 1
ATOM 1603 C CA . ALA A 1 223 ? 37.617 18.557 -41.071 1.00 92.69 223 ALA A CA 1
ATOM 1604 C C . ALA A 1 223 ? 39.088 18.389 -41.468 1.00 92.69 223 ALA A C 1
ATOM 1606 O O . ALA A 1 223 ? 39.751 17.475 -40.976 1.00 92.69 223 ALA A O 1
ATOM 1607 N N . VAL A 1 224 ? 39.577 19.255 -42.352 1.00 92.25 224 VAL A N 1
ATOM 1608 C CA . VAL A 1 224 ? 40.974 19.293 -42.790 1.00 92.25 224 VAL A CA 1
ATOM 1609 C C . VAL A 1 224 ? 41.662 20.446 -42.084 1.00 92.25 224 VAL A C 1
ATOM 1611 O O . VAL A 1 224 ? 41.273 21.604 -42.244 1.00 92.25 224 VAL A O 1
ATOM 1614 N N . THR A 1 225 ? 42.685 20.125 -41.300 1.00 91.56 225 THR A N 1
ATOM 1615 C CA . THR A 1 225 ? 43.512 21.116 -40.614 1.00 91.56 225 THR A CA 1
ATOM 1616 C C . THR A 1 225 ? 44.804 21.322 -41.394 1.00 91.56 225 THR A C 1
ATOM 1618 O O . THR A 1 225 ? 45.523 20.370 -41.690 1.00 91.56 225 THR A O 1
ATOM 1621 N N . THR A 1 226 ? 45.106 22.568 -41.748 1.00 85.62 226 THR A N 1
ATOM 1622 C CA . THR A 1 226 ? 46.371 22.967 -42.375 1.00 85.62 226 THR A CA 1
ATOM 1623 C C . THR A 1 226 ? 46.934 24.144 -41.584 1.00 85.62 226 THR A C 1
ATOM 1625 O O . THR A 1 226 ? 46.342 25.223 -41.564 1.00 85.62 226 THR A O 1
ATOM 1628 N N . GLY A 1 227 ? 48.051 23.924 -40.883 1.00 86.56 227 GLY A N 1
ATOM 1629 C CA . GLY A 1 227 ? 48.526 24.863 -39.861 1.00 86.56 227 GLY A CA 1
ATOM 1630 C C . GLY A 1 227 ? 47.481 25.037 -38.752 1.00 86.56 227 GLY A C 1
ATOM 1631 O O . GLY A 1 227 ? 46.940 24.049 -38.264 1.00 86.56 227 GLY A O 1
ATOM 1632 N N . ASP A 1 228 ? 47.151 26.285 -38.412 1.00 87.50 228 ASP A N 1
ATOM 1633 C CA . ASP A 1 228 ? 46.153 26.621 -37.381 1.00 87.50 228 ASP A CA 1
ATOM 1634 C C . ASP A 1 228 ? 44.713 26.725 -37.918 1.00 87.50 228 ASP A C 1
ATOM 1636 O O . ASP A 1 228 ? 43.774 26.995 -37.168 1.00 87.50 228 ASP A O 1
ATOM 1640 N N . THR A 1 229 ? 44.507 26.531 -39.225 1.00 88.25 229 THR A N 1
ATOM 1641 C CA . THR A 1 229 ? 43.184 26.670 -39.849 1.00 88.25 229 THR A CA 1
ATOM 1642 C C . THR A 1 229 ? 42.548 25.305 -40.061 1.00 88.25 229 THR A C 1
ATOM 1644 O O . THR A 1 229 ? 43.148 24.422 -40.668 1.00 88.25 229 THR A O 1
ATOM 1647 N N . THR A 1 230 ? 41.306 25.143 -39.601 1.00 91.69 230 THR A N 1
ATOM 1648 C CA . THR A 1 230 ? 40.488 23.954 -39.870 1.00 91.69 230 THR A CA 1
ATOM 1649 C C . THR A 1 230 ? 39.317 24.332 -40.763 1.00 91.69 230 THR A C 1
ATOM 1651 O O . THR A 1 230 ? 38.505 25.178 -40.393 1.00 91.69 230 THR A O 1
ATOM 1654 N N . VAL A 1 231 ? 39.223 23.694 -41.929 1.00 94.00 231 VAL A N 1
ATOM 1655 C CA . VAL A 1 231 ? 38.124 23.877 -42.884 1.00 94.00 231 VAL A CA 1
ATOM 1656 C C . VAL A 1 231 ? 37.411 22.559 -43.137 1.00 94.00 231 VAL A C 1
ATOM 1658 O O . VAL A 1 231 ? 38.023 21.492 -43.140 1.00 94.00 231 VAL A O 1
ATOM 1661 N N . MET A 1 232 ? 36.103 22.632 -43.358 1.00 95.56 232 MET A N 1
ATOM 1662 C CA . MET A 1 232 ? 35.333 21.479 -43.809 1.00 95.56 232 MET A CA 1
ATOM 1663 C C . MET A 1 232 ? 35.560 21.260 -45.304 1.00 95.56 232 MET A C 1
ATOM 1665 O O . MET A 1 232 ? 35.505 22.212 -46.083 1.00 95.56 232 MET A O 1
ATOM 1669 N N . LYS A 1 233 ? 35.799 20.009 -45.693 1.00 96.00 233 LYS A N 1
ATOM 1670 C CA . LYS A 1 233 ? 35.949 19.565 -47.082 1.00 96.00 233 LYS A CA 1
ATOM 1671 C C . LYS A 1 233 ? 35.194 18.263 -47.326 1.00 96.00 233 LYS A C 1
ATOM 1673 O O . LYS A 1 233 ? 34.892 17.533 -46.384 1.00 96.00 233 LYS A O 1
ATOM 1678 N N . TRP A 1 234 ? 34.919 17.970 -48.591 1.00 96.25 234 TRP A N 1
ATOM 1679 C CA . TRP A 1 234 ? 34.417 16.671 -49.027 1.00 96.25 234 TRP A CA 1
ATOM 1680 C C . TRP A 1 234 ? 35.569 15.693 -49.247 1.00 96.25 234 TRP A C 1
ATOM 1682 O O . TRP A 1 234 ? 36.527 15.997 -49.956 1.00 96.25 234 TRP A O 1
ATOM 1692 N N . ASP A 1 235 ? 35.470 14.508 -48.663 1.00 93.81 235 ASP A N 1
ATOM 1693 C CA . ASP A 1 235 ? 36.341 13.375 -48.958 1.00 93.81 235 ASP A CA 1
ATOM 1694 C C . ASP A 1 235 ? 35.530 12.311 -49.699 1.00 93.81 235 ASP A C 1
ATOM 1696 O O . ASP A 1 235 ? 34.471 11.883 -49.232 1.00 93.81 235 ASP A O 1
ATOM 1700 N N . ALA A 1 236 ? 35.981 11.933 -50.891 1.00 93.94 236 ALA A N 1
ATOM 1701 C CA . ALA A 1 236 ? 35.309 10.922 -51.686 1.00 93.94 236 ALA A CA 1
ATOM 1702 C C . ALA A 1 236 ? 35.739 9.537 -51.192 1.00 93.94 236 ALA A C 1
ATOM 1704 O O . ALA A 1 236 ? 36.902 9.162 -51.292 1.00 93.94 236 ALA A O 1
ATOM 1705 N N . LEU A 1 237 ? 34.784 8.737 -50.716 1.00 89.56 237 LEU A N 1
ATOM 1706 C CA . LEU A 1 237 ? 34.994 7.375 -50.218 1.00 89.56 237 LEU A CA 1
ATOM 1707 C C . LEU A 1 237 ? 35.143 6.374 -51.370 1.00 89.56 237 LEU A C 1
ATOM 1709 O O . LEU A 1 237 ? 34.447 5.360 -51.446 1.00 89.56 237 LEU A O 1
ATOM 1713 N N . THR A 1 238 ? 36.038 6.684 -52.298 1.00 81.50 238 THR A N 1
ATOM 1714 C CA . THR A 1 238 ? 36.419 5.820 -53.404 1.00 81.50 238 THR A CA 1
ATOM 1715 C C . THR A 1 238 ? 37.912 5.556 -53.311 1.00 81.50 238 THR A C 1
ATOM 1717 O O . THR A 1 238 ? 38.721 6.476 -53.238 1.00 81.50 238 THR A O 1
ATOM 1720 N N . GLY A 1 239 ? 38.296 4.280 -53.303 1.00 64.44 239 GLY A N 1
ATOM 1721 C CA . GLY A 1 239 ? 39.696 3.915 -53.469 1.00 64.44 239 GLY A CA 1
ATOM 1722 C C . GLY A 1 239 ? 40.130 4.261 -54.889 1.00 64.44 239 GLY A C 1
ATOM 1723 O O . GLY A 1 239 ? 39.435 3.920 -55.846 1.00 64.44 239 GLY A O 1
ATOM 1724 N N . MET A 1 240 ? 41.263 4.938 -55.035 1.00 61.75 240 MET A N 1
ATOM 1725 C CA . MET A 1 240 ? 41.871 5.188 -56.338 1.00 61.75 240 MET A CA 1
ATOM 1726 C C . MET A 1 240 ? 43.098 4.298 -56.492 1.00 61.75 240 MET A C 1
ATOM 1728 O O . MET A 1 240 ? 43.950 4.232 -55.606 1.00 61.75 240 MET A O 1
ATOM 1732 N N . ILE A 1 241 ? 43.184 3.626 -57.635 1.00 61.00 241 ILE A N 1
ATOM 1733 C CA . ILE A 1 241 ? 44.427 3.029 -58.113 1.00 61.00 241 ILE A CA 1
ATOM 1734 C C . ILE A 1 241 ? 45.054 4.077 -59.028 1.00 61.00 241 ILE A C 1
ATOM 1736 O O . ILE A 1 241 ? 44.472 4.419 -60.058 1.00 61.00 241 ILE A O 1
ATOM 1740 N N . ASP A 1 242 ? 46.213 4.611 -58.647 1.00 67.94 242 ASP A N 1
ATOM 1741 C CA . ASP A 1 242 ? 47.001 5.455 -59.541 1.00 67.94 242 ASP A CA 1
ATOM 1742 C C . ASP A 1 242 ? 47.541 4.595 -60.692 1.00 67.94 242 ASP A C 1
ATOM 1744 O O . ASP A 1 242 ? 48.401 3.733 -60.504 1.00 67.94 242 ASP A O 1
ATOM 1748 N N . LEU A 1 243 ? 46.991 4.807 -61.887 1.00 74.19 243 LEU A N 1
ATOM 1749 C CA . LEU A 1 243 ? 47.417 4.137 -63.113 1.00 74.19 243 LEU A CA 1
ATOM 1750 C C . LEU A 1 243 ? 48.285 5.037 -64.002 1.00 74.19 243 LEU A C 1
ATOM 1752 O O . LEU A 1 243 ? 48.566 4.665 -65.137 1.00 74.19 243 LEU A O 1
ATOM 1756 N N . SER A 1 244 ? 48.724 6.206 -63.519 1.00 72.88 244 SER A N 1
ATOM 1757 C CA . SER A 1 244 ? 49.554 7.135 -64.303 1.00 72.88 244 SER A CA 1
ATOM 1758 C C . SER A 1 244 ? 50.897 6.530 -64.730 1.00 72.88 244 SER A C 1
ATOM 1760 O O . SER A 1 244 ? 51.423 6.895 -65.779 1.00 72.88 244 SER A O 1
ATOM 1762 N N . GLY A 1 245 ? 51.411 5.558 -63.968 1.00 74.38 245 GLY A N 1
ATOM 1763 C CA . GLY A 1 245 ? 52.603 4.779 -64.313 1.00 74.38 245 GLY A CA 1
ATOM 1764 C C . GLY A 1 245 ? 52.377 3.651 -65.328 1.00 74.38 245 GLY A C 1
ATOM 1765 O O . GLY A 1 245 ? 53.343 3.010 -65.737 1.00 74.38 245 GLY A O 1
ATOM 1766 N N . TYR A 1 246 ? 51.134 3.381 -65.738 1.00 78.31 246 TYR A N 1
ATOM 1767 C CA . TYR A 1 246 ? 50.811 2.328 -66.701 1.00 78.31 246 TYR A CA 1
ATOM 1768 C C . TYR A 1 246 ? 50.522 2.913 -68.087 1.00 78.31 246 TYR A C 1
ATOM 1770 O O . TYR A 1 246 ? 49.843 3.928 -68.237 1.00 78.31 246 TYR A O 1
ATOM 1778 N N . MET A 1 247 ? 51.017 2.230 -69.121 1.00 79.62 247 MET A N 1
ATOM 1779 C CA . MET A 1 247 ? 50.751 2.570 -70.520 1.00 79.62 247 MET A CA 1
ATOM 1780 C C . MET A 1 247 ? 49.253 2.445 -70.816 1.00 79.62 247 MET A C 1
ATOM 1782 O O . MET A 1 247 ? 48.628 1.430 -70.490 1.00 79.62 247 MET A O 1
ATOM 1786 N N . ARG A 1 248 ? 48.656 3.465 -71.442 1.00 81.69 248 ARG A N 1
ATOM 1787 C CA . ARG A 1 248 ? 47.247 3.392 -71.843 1.00 81.69 248 ARG A CA 1
ATOM 1788 C C . ARG A 1 248 ? 47.102 2.385 -72.973 1.00 81.69 248 ARG A C 1
ATOM 1790 O O . ARG A 1 248 ? 47.984 2.234 -73.810 1.00 81.69 248 ARG A O 1
ATOM 1797 N N . LYS A 1 249 ? 45.932 1.756 -73.068 1.00 79.75 249 LYS A N 1
ATOM 1798 C CA . LYS A 1 249 ? 45.624 0.826 -74.165 1.00 79.75 249 LYS A CA 1
ATOM 1799 C C . LYS A 1 249 ? 45.767 1.469 -75.554 1.00 79.75 249 LYS A C 1
ATOM 1801 O O . LYS A 1 249 ? 46.087 0.775 -76.507 1.00 79.75 249 LYS A O 1
ATOM 1806 N N . THR A 1 250 ? 45.529 2.775 -75.658 1.00 82.19 250 THR A N 1
ATOM 1807 C CA . THR A 1 250 ? 45.705 3.563 -76.889 1.00 82.19 250 THR A CA 1
ATOM 1808 C C . THR A 1 250 ? 47.161 3.778 -77.273 1.00 82.19 250 THR A C 1
ATOM 1810 O O . THR A 1 250 ? 47.441 4.034 -78.437 1.00 82.19 250 THR A O 1
ATOM 1813 N N . ASP A 1 251 ? 48.066 3.672 -76.304 1.00 81.31 251 ASP A N 1
ATOM 1814 C CA . ASP A 1 251 ? 49.489 3.960 -76.469 1.00 81.31 251 ASP A CA 1
ATOM 1815 C C . ASP A 1 251 ? 50.279 2.661 -76.723 1.00 81.31 251 ASP A C 1
ATOM 1817 O O . ASP A 1 251 ? 51.486 2.693 -76.946 1.00 81.31 251 ASP A O 1
ATOM 1821 N N . LEU A 1 252 ? 49.592 1.509 -76.710 1.00 84.81 252 LEU A N 1
ATOM 1822 C CA . LEU A 1 252 ? 50.155 0.205 -77.030 1.00 84.81 252 LEU A CA 1
ATOM 1823 C C . LEU A 1 252 ? 50.371 0.096 -78.547 1.00 84.81 252 LEU A C 1
ATOM 1825 O O . LEU A 1 252 ? 49.425 -0.129 -79.304 1.00 84.81 252 LEU A O 1
ATOM 1829 N N . THR A 1 253 ? 51.616 0.222 -78.997 1.00 82.88 253 THR A N 1
ATOM 1830 C CA . THR A 1 253 ? 52.001 -0.059 -80.385 1.00 82.88 253 THR A CA 1
ATOM 1831 C C . THR A 1 253 ? 52.340 -1.545 -80.538 1.00 82.88 253 THR A C 1
ATOM 1833 O O . THR A 1 253 ? 53.252 -2.015 -79.852 1.00 82.88 253 THR A O 1
ATOM 1836 N N . PRO A 1 254 ? 51.641 -2.311 -81.401 1.00 81.12 254 PRO A N 1
ATOM 1837 C CA . PRO A 1 254 ? 52.034 -3.683 -81.711 1.00 81.12 254 PRO A CA 1
ATOM 1838 C C . PRO A 1 254 ? 53.459 -3.714 -82.271 1.00 81.12 254 PRO A C 1
ATOM 1840 O O . PRO A 1 254 ? 53.810 -2.846 -83.070 1.00 81.12 254 PRO A O 1
ATOM 1843 N N . ALA A 1 255 ? 54.258 -4.705 -81.872 1.00 83.38 255 ALA A N 1
ATOM 1844 C CA . ALA A 1 255 ? 55.556 -4.937 -82.498 1.00 83.38 255 ALA A CA 1
ATOM 1845 C C . ALA A 1 255 ? 55.350 -5.255 -83.984 1.00 83.38 255 ALA A C 1
ATOM 1847 O O . ALA A 1 255 ? 54.439 -6.008 -84.338 1.00 83.38 255 ALA A O 1
ATOM 1848 N N . SER A 1 256 ? 56.172 -4.664 -84.845 1.00 87.56 256 SER A N 1
ATOM 1849 C CA . SER A 1 256 ? 56.163 -4.981 -86.270 1.00 87.56 256 SER A CA 1
ATOM 1850 C C . SER A 1 256 ? 56.819 -6.336 -86.533 1.00 87.56 256 SER A C 1
ATOM 1852 O O . SER A 1 256 ? 57.704 -6.760 -85.789 1.00 87.56 256 SER A O 1
ATOM 1854 N N . ASP A 1 257 ? 56.432 -6.997 -87.626 1.00 86.69 257 ASP A N 1
ATOM 1855 C CA . ASP A 1 257 ? 57.011 -8.291 -88.018 1.00 86.69 257 ASP A CA 1
ATOM 1856 C C . ASP A 1 257 ? 58.545 -8.213 -88.145 1.00 86.69 257 ASP A C 1
ATOM 1858 O O . ASP A 1 257 ? 59.250 -9.118 -87.718 1.00 86.69 257 ASP A O 1
ATOM 1862 N N . ALA A 1 258 ? 59.082 -7.078 -88.611 1.00 85.50 258 ALA A N 1
ATOM 1863 C CA . ALA A 1 258 ? 60.525 -6.849 -88.707 1.00 85.50 258 ALA A CA 1
ATOM 1864 C C . ALA A 1 258 ? 61.232 -6.773 -87.338 1.00 85.50 258 ALA A C 1
ATOM 1866 O O . ALA A 1 258 ? 62.361 -7.242 -87.200 1.00 85.50 258 ALA A O 1
ATOM 1867 N N . GLU A 1 259 ? 60.589 -6.184 -86.324 1.00 87.50 259 GLU A N 1
ATOM 1868 C CA . GLU A 1 259 ? 61.120 -6.142 -84.953 1.00 87.50 259 GLU A CA 1
ATOM 1869 C C . GLU A 1 259 ? 61.062 -7.521 -84.286 1.00 87.50 259 GLU A C 1
ATOM 1871 O O . GLU A 1 259 ? 61.934 -7.855 -83.485 1.00 87.50 259 GLU A O 1
ATOM 1876 N N . ILE A 1 260 ? 60.061 -8.333 -84.639 1.00 86.75 260 ILE A N 1
ATOM 1877 C CA . ILE A 1 260 ? 59.929 -9.716 -84.171 1.00 86.75 260 ILE A CA 1
ATOM 1878 C C . ILE A 1 260 ? 60.997 -10.602 -84.824 1.00 86.75 260 ILE A C 1
ATOM 1880 O O . ILE A 1 260 ? 61.685 -11.338 -84.120 1.00 86.75 260 ILE A O 1
ATOM 1884 N N . ASP A 1 261 ? 61.190 -10.496 -86.138 1.00 87.38 261 A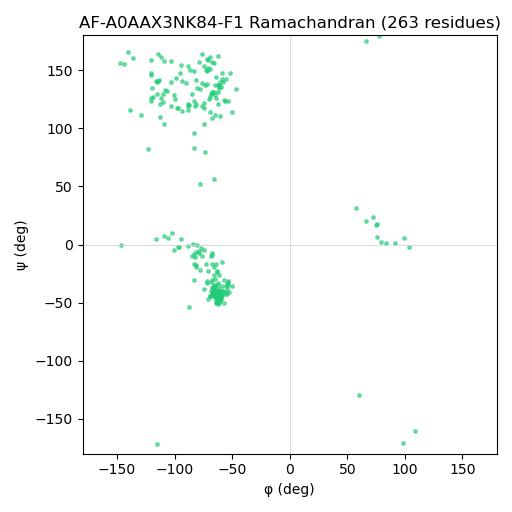SP A N 1
ATOM 1885 C CA . ASP A 1 261 ? 62.178 -11.286 -86.879 1.00 87.38 261 ASP A CA 1
ATOM 1886 C C . ASP A 1 261 ? 63.617 -10.998 -86.410 1.00 87.38 261 ASP A C 1
ATOM 1888 O O . ASP A 1 261 ? 64.438 -11.911 -86.313 1.00 87.38 261 ASP A O 1
ATOM 1892 N N . ALA A 1 262 ? 63.916 -9.749 -86.031 1.00 87.06 262 ALA A N 1
ATOM 1893 C CA . ALA A 1 262 ? 65.226 -9.344 -85.514 1.00 87.06 262 ALA A CA 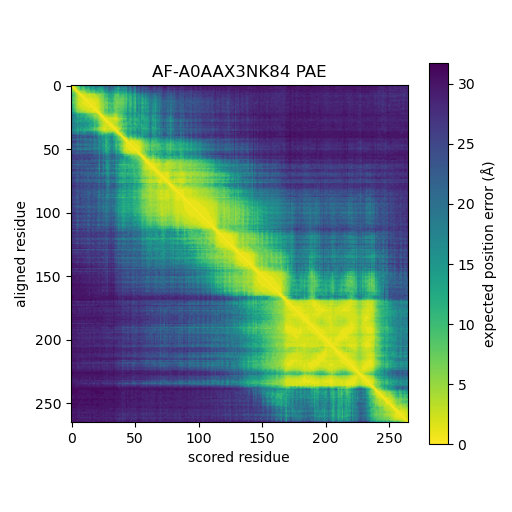1
ATOM 1894 C C . ALA A 1 262 ? 65.580 -9.936 -84.133 1.00 87.06 262 ALA A C 1
ATOM 1896 O O . ALA A 1 262 ? 66.749 -9.927 -83.752 1.00 87.06 262 ALA A O 1
ATOM 1897 N N . LEU A 1 263 ? 64.605 -10.452 -83.375 1.00 83.88 263 LEU A N 1
ATOM 1898 C CA . LEU A 1 263 ? 64.841 -11.092 -82.073 1.00 83.88 263 LEU A CA 1
ATOM 1899 C C . LEU A 1 263 ? 65.304 -12.552 -82.191 1.00 83.88 263 LEU A C 1
ATOM 1901 O O . LEU A 1 263 ? 65.821 -13.103 -81.219 1.00 83.88 263 LEU A O 1
ATOM 1905 N N . PHE A 1 264 ? 65.107 -13.175 -83.355 1.00 81.75 264 PHE A N 1
ATOM 1906 C CA . PHE A 1 264 ? 65.437 -14.582 -83.608 1.00 81.75 264 PHE A CA 1
ATOM 1907 C C . PHE A 1 264 ? 66.530 -14.775 -84.675 1.00 81.75 264 PHE A C 1
ATOM 1909 O O . PHE A 1 264 ? 66.809 -15.918 -85.044 1.00 81.75 264 PHE A O 1
ATOM 1916 N N . ALA A 1 265 ? 67.121 -13.679 -85.165 1.00 69.56 265 ALA A N 1
ATOM 1917 C CA . ALA A 1 265 ? 68.228 -13.665 -86.124 1.00 69.56 265 ALA A CA 1
ATOM 1918 C C . ALA A 1 265 ? 69.605 -13.820 -85.455 1.00 69.56 265 ALA A C 1
ATOM 1920 O O . ALA A 1 265 ? 69.795 -13.299 -84.332 1.00 69.56 265 ALA A O 1
#

Radius of gyration: 82.25 Å; Cα contacts (8 Å, |Δi|>4): 205; chains: 1; bounding box: 188×45×221 Å

pLDDT: mean 85.99, std 9.89, range [46.81, 98.31]

Mean predicted aligned error: 18.63 Å

Organism: Bifidobacterium breve (NCBI:txid1685)

Solvent-accessible surface area (backbone atoms only — not comparable to full-atom values): 16345 Å² total; per-residue (Å²): 138,83,84,72,90,78,48,73,69,58,53,53,53,51,53,54,57,54,53,73,75,51,80,82,83,54,59,32,92,96,44,97,83,46,64,64,56,103,76,68,83,64,68,53,71,70,55,48,48,50,58,66,70,64,55,76,81,78,72,80,82,50,79,86,64,50,89,77,70,60,59,44,95,87,25,68,69,65,90,74,94,79,51,44,65,75,39,74,42,80,36,76,65,54,51,50,50,55,53,50,51,53,52,52,49,54,54,50,52,51,55,71,71,63,69,70,50,73,66,56,50,50,52,51,43,55,74,73,62,64,72,53,72,68,55,51,50,51,52,43,51,72,72,65,60,70,53,69,70,56,50,52,50,53,51,53,51,52,51,51,52,50,52,56,62,63,56,51,65,61,32,82,74,52,72,37,45,64,94,68,54,76,61,38,81,82,52,54,67,18,36,26,36,32,23,65,41,67,44,60,39,41,77,58,28,75,87,37,56,78,48,79,44,61,50,66,45,35,33,30,27,38,76,48,70,60,87,93,48,73,45,52,19,36,41,66,75,64,92,78,81,88,56,86,91,52,84,51,83,87,71,63,74,79,83,50,71,69,64,56,53,62,74,77,106

Secondary structure (DSSP, 8-state):
----S--HHHHHHHHHHHHHTSPPPPBPTT-SS-B--TT--PPPHHHHHHHHHH------S-GGG-SS--EETTEE--SS---TTTTTPPPHHHHHHHHHHHHHHHHHHHHHTTPPPHHHHHHHHHHTTPPPHHHHHHHHHHTTPPPHHHHHHHHHHHHHHHHHHHHTT-EEEEEE-GGGSPPGGGS-TTEEEEE-S-EE--TTBTT-S--EE-TT-EEEEEEEEETTEEEEEEEE-------TTSPPGGG-PPPPHHHHHTT--

Nearest PDB structures (foldseek):
  1ov3-assembly1_B  TM=3.791E-01  e=1.125E+00  Homo sapiens
  1ng2-assembly1_A  TM=3.514E-01  e=9.892E-01  Homo sapiens
  4kgm-assembly2_D-3  TM=5.513E-01  e=3.148E+00  Bacillus thuringiensis serovar israelensis ATCC 35646
  6gzz-assembly1_W1  TM=2.219E-01  e=2.952E+00  Thermus thermophilus HB8
  2i9w-assembly1_A  TM=3.469E-01  e=4.631E+00  Psychrobacter arcticus